Protein AF-A0A9Q1HLZ3-F1 (afdb_monomer)

Radius of gyration: 23.67 Å; Cα contacts (8 Å, |Δi|>4): 143; chains: 1; bounding box: 48×65×57 Å

Sequence (238 aa):
MKLKSSPCRVAELVTTNQSEPTITNWLQLIRYREKQIYGYDKVTAPCMIVSDRSLPLLIASLMVFAGESLREFMERSWRIVSGRASETDLYGLIIHSGLSHFMKDCKDNCKKYYRKEHQWFGITFFRLLAAFNRLDEVRRLFYSICIVLRAEYQSPLCRFHLERIFDENKKYFPAEHHNVEHVQDSSSAEEDTTDPDPRKYTTELTEEDALLQQASSFKELVMDLDVKAKRSLRQENV

pLDDT: mean 74.99, std 22.41, range [26.33, 95.5]

Secondary structure (DSSP, 8-state):
---PPPSS-HHHHH-S---HHHHHHHHHHHHHHHHHHH-TTS-PPPSEEEESS-HHHHHHHIIIII---HHHHHHHHHHHHHT---HHHHHS-EEEE-HHHHHHHHHHHHHHHS-GGGHHHHHHHHHHHHH---HHHHHHHHHHHHHHHHSPTT-HHHHHHHHHHHHHHHHH-GGGTTSGGG-S-------------S--------SHHHHHHHHHHHHHHHHHHHHHHHHHHHHTT-

Structure (mmCIF, N/CA/C/O backbone):
data_AF-A0A9Q1HLZ3-F1
#
_entry.id   AF-A0A9Q1HLZ3-F1
#
loop_
_atom_site.group_PDB
_atom_site.id
_atom_site.type_symbol
_atom_site.label_atom_id
_atom_site.label_alt_id
_atom_site.label_comp_id
_atom_site.label_asym_id
_atom_site.label_entity_id
_atom_site.label_seq_id
_atom_site.pdbx_PDB_ins_code
_atom_site.Cartn_x
_atom_site.Cartn_y
_atom_site.Cartn_z
_atom_site.occupancy
_atom_site.B_iso_or_equiv
_atom_site.auth_seq_id
_atom_site.auth_comp_id
_atom_site.auth_asym_id
_atom_site.auth_atom_id
_atom_site.pdbx_PDB_model_num
ATOM 1 N N . MET A 1 1 ? -26.168 33.512 4.908 1.00 40.28 1 MET A N 1
ATOM 2 C CA . MET A 1 1 ? -25.029 33.614 5.849 1.00 40.28 1 MET A CA 1
ATOM 3 C C . MET A 1 1 ? -23.882 32.774 5.306 1.00 40.28 1 MET A C 1
ATOM 5 O O . MET A 1 1 ? -24.068 31.577 5.149 1.00 40.28 1 MET A O 1
ATOM 9 N N . LYS A 1 2 ? -22.734 33.372 4.959 1.00 44.19 2 LYS A N 1
ATOM 10 C CA . LYS A 1 2 ? -21.521 32.599 4.642 1.00 44.19 2 LYS A CA 1
ATOM 11 C C . LYS A 1 2 ? -20.932 32.105 5.963 1.00 44.19 2 LYS A C 1
ATOM 13 O O . LYS A 1 2 ? -20.624 32.930 6.821 1.00 44.19 2 LYS A O 1
ATOM 18 N N . LEU A 1 3 ? -20.823 30.789 6.140 1.00 53.12 3 LEU A N 1
ATOM 19 C CA . LEU A 1 3 ? -20.083 30.206 7.259 1.00 53.12 3 LEU A CA 1
ATOM 20 C C . LEU A 1 3 ? -18.636 30.702 7.158 1.00 53.12 3 LEU A C 1
ATOM 22 O O . LEU A 1 3 ? -17.957 30.436 6.168 1.00 53.12 3 LEU A O 1
ATOM 26 N N . LYS A 1 4 ? -18.197 31.495 8.141 1.00 65.06 4 LYS A N 1
ATOM 27 C CA . LYS A 1 4 ? -16.793 31.892 8.260 1.00 65.06 4 LYS A CA 1
ATOM 28 C C . LYS A 1 4 ? -15.978 30.615 8.476 1.00 65.06 4 LYS A C 1
ATOM 30 O O . LYS A 1 4 ? -16.271 29.856 9.396 1.00 65.06 4 LYS A O 1
ATOM 35 N N . SER A 1 5 ? -14.993 30.368 7.619 1.00 70.19 5 SER A N 1
ATOM 36 C CA . SER A 1 5 ? -14.043 29.273 7.797 1.00 70.19 5 SER A CA 1
ATOM 37 C C . SER A 1 5 ? -13.172 29.546 9.024 1.00 70.19 5 SER A C 1
ATOM 39 O O . SER A 1 5 ? -12.713 30.674 9.215 1.00 70.19 5 SER A O 1
ATOM 41 N N . SER A 1 6 ? -12.957 28.524 9.852 1.00 62.22 6 SER A N 1
ATOM 42 C CA . SER A 1 6 ? -12.025 28.597 10.982 1.00 62.22 6 SER A CA 1
ATOM 43 C C . SER A 1 6 ? -10.611 28.945 10.480 1.00 62.22 6 SER A C 1
ATOM 45 O O . SER A 1 6 ? -10.205 28.398 9.452 1.00 62.22 6 SER A O 1
ATOM 47 N N . PRO A 1 7 ? -9.859 29.832 11.164 1.00 71.62 7 PRO A N 1
ATOM 48 C CA . PRO A 1 7 ? -8.490 30.189 10.774 1.00 71.62 7 PRO A CA 1
ATOM 49 C C . PRO A 1 7 ? -7.486 29.044 10.988 1.00 71.62 7 PRO A C 1
ATOM 51 O O . PRO A 1 7 ? -6.408 29.063 10.404 1.00 71.62 7 PRO A O 1
ATOM 54 N N . CYS A 1 8 ? -7.842 28.047 11.797 1.00 62.19 8 CYS A N 1
ATOM 55 C CA . CYS A 1 8 ? -7.080 26.820 12.017 1.00 62.19 8 CYS A CA 1
ATOM 56 C C . CYS A 1 8 ? -7.967 25.589 11.804 1.00 62.19 8 CYS A C 1
ATOM 58 O O . CYS A 1 8 ? -9.204 25.681 11.796 1.00 62.19 8 CYS A O 1
ATOM 60 N N . ARG A 1 9 ? -7.353 24.413 11.630 1.00 64.88 9 ARG A N 1
ATOM 61 C CA . ARG A 1 9 ? -8.128 23.172 11.517 1.00 64.88 9 ARG A CA 1
ATOM 62 C C . ARG A 1 9 ? -8.835 22.921 12.845 1.00 64.88 9 ARG A C 1
ATOM 64 O O . ARG A 1 9 ? -8.222 23.023 13.897 1.00 64.88 9 ARG A O 1
ATOM 71 N N . VAL A 1 10 ? -10.110 22.532 12.810 1.00 68.75 10 VAL A N 1
ATOM 72 C CA . VAL A 1 10 ? -10.890 22.266 14.037 1.00 68.75 10 VAL A CA 1
ATOM 73 C C . VAL A 1 10 ? -10.195 21.241 14.945 1.00 68.75 10 VAL A C 1
ATOM 75 O O . VAL A 1 10 ? -10.265 21.356 16.160 1.00 68.75 10 VAL A O 1
ATOM 78 N N . ALA A 1 11 ? -9.456 20.287 14.373 1.00 62.03 11 ALA A N 1
ATOM 79 C CA . ALA A 1 11 ? -8.651 19.335 15.136 1.00 62.03 11 ALA A CA 1
ATOM 80 C C . ALA A 1 11 ? -7.550 20.004 15.991 1.00 62.03 11 ALA A C 1
ATOM 82 O O . ALA A 1 11 ? -7.328 19.587 17.125 1.00 62.03 11 ALA A O 1
ATOM 83 N N . GLU A 1 12 ? -6.919 21.073 15.496 1.00 66.69 12 GLU A N 1
ATOM 84 C CA . GLU A 1 12 ? -5.889 21.84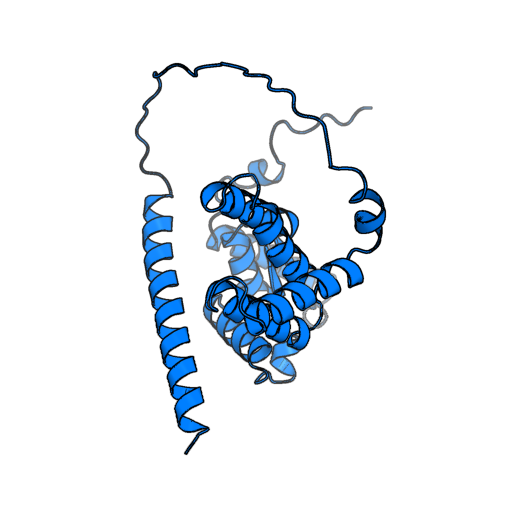0 16.221 1.00 66.69 12 GLU A CA 1
ATOM 85 C C . GLU A 1 12 ? -6.484 22.651 17.384 1.00 66.69 12 GLU A C 1
ATOM 87 O O . GLU A 1 12 ? -5.765 23.026 18.305 1.00 66.69 12 GLU A O 1
ATOM 92 N N . LEU A 1 13 ? -7.803 22.888 17.380 1.00 66.69 13 LEU A N 1
ATOM 93 C CA . LEU A 1 13 ? -8.517 23.490 18.513 1.00 66.69 13 LEU A CA 1
ATOM 94 C C . LEU A 1 13 ? -8.775 22.492 19.648 1.00 66.69 13 LEU A C 1
ATOM 96 O O . LEU A 1 13 ? -9.059 22.908 20.768 1.00 66.69 13 LEU A O 1
ATOM 100 N N . VAL A 1 14 ? -8.721 21.187 19.361 1.00 65.50 14 VAL A N 1
ATOM 101 C CA . VAL A 1 14 ? -9.012 20.122 20.333 1.00 65.50 14 VAL A CA 1
ATOM 102 C C . VAL A 1 14 ? -7.733 19.628 21.003 1.00 65.50 14 VAL A C 1
ATOM 104 O O . VAL A 1 14 ? -7.735 19.360 22.202 1.00 65.50 14 VAL A O 1
ATOM 107 N N . THR A 1 15 ? -6.636 19.508 20.254 1.00 67.19 15 THR A N 1
ATOM 108 C CA . THR A 1 15 ? -5.333 19.121 20.802 1.00 67.19 15 THR A CA 1
ATOM 109 C C . THR A 1 15 ? -4.194 19.618 19.917 1.00 67.19 15 THR A C 1
ATOM 111 O O . THR A 1 15 ? -4.250 19.529 18.691 1.00 67.19 15 THR A O 1
ATOM 114 N N . THR A 1 16 ? -3.129 20.104 20.551 1.00 72.12 16 THR A N 1
ATOM 115 C CA . THR A 1 16 ? -1.840 20.384 19.901 1.00 72.12 16 THR A CA 1
ATOM 116 C C . THR A 1 16 ? -0.901 19.177 19.947 1.00 72.12 16 THR A C 1
ATOM 118 O O . THR A 1 16 ? 0.081 19.131 19.212 1.00 72.12 16 THR A O 1
ATOM 121 N N . ASN A 1 17 ? -1.207 18.178 20.781 1.00 79.44 17 ASN A N 1
ATOM 122 C CA . ASN A 1 17 ? -0.447 16.941 20.877 1.00 79.44 17 ASN A CA 1
ATOM 123 C C . ASN A 1 17 ? -1.026 15.898 19.912 1.00 79.44 17 ASN A C 1
ATOM 125 O O . ASN A 1 17 ? -2.155 15.436 20.089 1.00 79.44 17 ASN A O 1
ATOM 129 N N . GLN A 1 18 ? -0.237 15.543 18.898 1.00 81.50 18 GLN A N 1
ATOM 130 C CA . GLN A 1 18 ? -0.575 14.556 17.868 1.00 81.50 18 GLN A CA 1
ATOM 131 C C . GLN A 1 18 ? 0.261 13.272 18.007 1.00 81.50 18 GLN A C 1
ATOM 133 O O . GLN A 1 18 ? 0.482 12.552 17.034 1.00 81.50 18 GLN A O 1
ATOM 138 N N . SER A 1 19 ? 0.750 12.984 19.218 1.00 87.06 19 SER A N 1
ATOM 139 C CA . SER A 1 19 ? 1.450 11.734 19.504 1.00 87.06 19 SER A CA 1
ATOM 140 C C . SER A 1 19 ? 0.524 10.523 19.374 1.00 87.06 19 SER A C 1
ATOM 142 O O . SER A 1 19 ? -0.691 10.624 19.573 1.00 87.06 19 SER A O 1
ATOM 144 N N . GLU A 1 20 ? 1.111 9.359 19.090 1.00 89.06 20 GLU A N 1
ATOM 145 C CA . GLU A 1 20 ? 0.378 8.090 19.003 1.00 89.06 20 GLU A CA 1
ATOM 146 C C . GLU A 1 20 ? -0.484 7.830 20.256 1.00 89.06 20 GLU A C 1
ATOM 148 O O . GLU A 1 20 ? -1.687 7.646 20.076 1.00 89.06 20 GLU A O 1
ATOM 153 N N . PRO A 1 21 ? 0.015 7.964 21.506 1.00 89.75 21 PRO A N 1
ATOM 154 C CA . PRO A 1 21 ? -0.811 7.719 22.692 1.00 89.75 21 PRO A CA 1
ATOM 155 C C . PRO A 1 21 ? -2.030 8.643 22.794 1.00 89.75 21 PRO A C 1
ATOM 157 O O . PRO A 1 21 ? -3.107 8.225 23.223 1.00 89.75 21 PRO A O 1
ATOM 160 N N . THR A 1 22 ? -1.878 9.907 22.383 1.00 88.81 22 THR A N 1
ATOM 161 C CA . THR A 1 22 ? -2.967 10.893 22.422 1.00 88.81 22 THR A CA 1
ATOM 162 C C . THR A 1 22 ? -4.065 10.521 21.431 1.00 88.81 22 THR A C 1
ATOM 164 O O . THR A 1 22 ? -5.250 10.533 21.774 1.00 88.81 22 THR A O 1
ATOM 167 N N . ILE A 1 23 ? -3.671 10.149 20.211 1.00 90.31 23 ILE A N 1
ATOM 168 C CA . ILE A 1 23 ? -4.600 9.738 19.157 1.00 90.31 23 ILE A CA 1
ATOM 169 C C . ILE A 1 23 ? -5.270 8.410 19.523 1.00 90.31 23 ILE A C 1
ATOM 171 O O . ILE A 1 23 ? -6.486 8.287 19.384 1.00 90.31 23 ILE A O 1
ATOM 175 N N . THR A 1 24 ? -4.513 7.447 20.052 1.00 92.50 24 THR A N 1
ATOM 176 C CA . THR A 1 24 ? -5.031 6.160 20.532 1.00 92.50 24 THR A CA 1
ATOM 177 C C . THR A 1 24 ? -6.110 6.363 21.589 1.00 92.50 24 THR A C 1
ATOM 179 O O . THR A 1 24 ? -7.211 5.833 21.441 1.00 92.50 24 THR A O 1
ATOM 182 N N . ASN A 1 25 ? -5.859 7.196 22.605 1.00 91.50 25 ASN A N 1
ATOM 183 C CA . ASN A 1 25 ? -6.862 7.512 23.624 1.00 91.50 25 ASN A CA 1
ATOM 184 C C . ASN A 1 25 ? -8.132 8.130 23.010 1.00 91.50 25 ASN A C 1
ATOM 186 O O . ASN A 1 25 ? -9.251 7.733 23.336 1.00 91.50 25 ASN A O 1
ATOM 190 N N . TRP A 1 26 ? -7.979 9.070 22.074 1.00 90.25 26 TRP A N 1
ATOM 191 C CA . TRP A 1 26 ? -9.122 9.697 21.409 1.00 90.25 26 TRP A CA 1
ATOM 192 C C . TRP A 1 26 ? -9.958 8.694 20.596 1.00 90.25 26 TRP A C 1
ATOM 194 O O . TRP A 1 26 ? -11.185 8.662 20.719 1.00 90.25 26 TRP A O 1
ATOM 204 N N . LEU A 1 27 ? -9.311 7.818 19.823 1.00 92.25 27 LEU A N 1
ATOM 205 C CA . LEU A 1 27 ? -9.990 6.762 19.069 1.00 92.25 27 LEU A CA 1
ATOM 206 C C . LEU A 1 27 ? -10.667 5.737 19.994 1.00 92.25 27 LEU A C 1
ATOM 208 O O . LEU A 1 27 ? -11.778 5.290 19.706 1.00 92.25 27 LEU A O 1
ATOM 212 N N . GLN A 1 28 ? -10.057 5.395 21.132 1.00 93.38 28 GLN A N 1
ATOM 213 C CA . GLN A 1 28 ? -10.673 4.522 22.139 1.00 93.38 28 GLN A CA 1
ATOM 214 C C . GLN A 1 28 ? -11.939 5.140 22.739 1.00 93.38 28 GLN A C 1
ATOM 216 O O . GLN A 1 28 ? -12.943 4.443 22.898 1.00 93.38 28 GLN A O 1
ATOM 221 N N . LEU A 1 29 ? -11.928 6.446 23.025 1.00 92.44 29 LEU A N 1
ATOM 222 C CA . LEU A 1 29 ? -13.116 7.166 23.487 1.00 92.44 29 LEU A CA 1
ATOM 223 C C . LEU A 1 29 ? -14.239 7.125 22.447 1.00 92.44 29 LEU A C 1
ATOM 225 O O . LEU A 1 29 ? -15.394 6.889 22.808 1.00 92.44 29 LEU A O 1
ATOM 229 N N . ILE A 1 30 ? -13.912 7.283 21.162 1.00 90.75 30 ILE A N 1
ATOM 230 C CA . ILE A 1 30 ? -14.884 7.128 20.070 1.00 90.75 30 ILE A CA 1
ATOM 231 C C . ILE A 1 30 ? -15.453 5.712 20.062 1.00 90.75 30 ILE A C 1
ATOM 233 O O . ILE A 1 30 ? -16.671 5.551 20.107 1.00 90.75 30 ILE A O 1
ATOM 237 N N . ARG A 1 31 ? -14.595 4.686 20.089 1.00 91.56 31 ARG A N 1
ATOM 238 C CA . ARG A 1 31 ? -15.020 3.278 20.128 1.00 91.56 31 ARG A CA 1
ATOM 239 C C . ARG A 1 31 ? -15.904 2.962 21.321 1.00 91.56 31 ARG A C 1
ATOM 241 O O . ARG A 1 31 ? -16.850 2.187 21.202 1.00 91.56 31 ARG A O 1
ATOM 248 N N . TYR A 1 32 ? -15.608 3.549 22.474 1.00 92.56 32 TYR A N 1
ATOM 249 C CA . TYR A 1 32 ? -16.430 3.399 23.663 1.00 92.56 32 TYR A CA 1
ATOM 250 C C . TYR A 1 32 ? -17.829 3.987 23.451 1.00 92.56 32 TYR A C 1
ATOM 252 O O . TYR A 1 32 ? -18.822 3.317 23.730 1.00 92.56 32 TYR A O 1
ATOM 260 N N . ARG A 1 33 ? -17.931 5.204 22.901 1.00 92.81 33 ARG A N 1
ATOM 261 C CA . ARG A 1 33 ? -19.229 5.828 22.590 1.00 92.81 33 ARG A CA 1
ATOM 262 C C . ARG A 1 33 ? -19.999 5.069 21.518 1.00 92.81 33 ARG A C 1
ATOM 264 O O . ARG A 1 33 ? -21.201 4.880 21.654 1.00 92.81 33 ARG A O 1
ATOM 271 N N . GLU A 1 34 ? -19.310 4.576 20.500 1.00 91.75 34 GLU A N 1
ATOM 272 C CA . GLU A 1 34 ? -19.896 3.750 19.450 1.00 91.75 34 GLU A CA 1
ATOM 273 C C . GLU A 1 34 ? -20.528 2.473 20.029 1.00 91.75 34 GLU A C 1
ATOM 275 O O . GLU A 1 34 ? -21.685 2.169 19.742 1.00 91.75 34 GLU A O 1
ATOM 280 N N . LYS A 1 35 ? -19.824 1.786 20.940 1.00 92.25 35 LYS A N 1
ATOM 281 C CA . LYS A 1 35 ? -20.351 0.627 21.684 1.00 92.25 35 LYS A CA 1
ATOM 282 C C . LYS A 1 35 ? -21.577 0.965 22.530 1.00 92.25 35 LYS A C 1
ATOM 284 O O . LYS A 1 35 ? -22.488 0.147 22.611 1.00 92.25 35 LYS A O 1
ATOM 289 N N . GLN A 1 36 ? -21.631 2.154 23.131 1.00 92.31 36 GLN A N 1
ATOM 290 C CA . GLN A 1 36 ? -22.813 2.593 23.883 1.00 92.31 36 GLN A CA 1
ATOM 291 C C . GLN A 1 36 ? -24.038 2.815 22.985 1.00 92.31 36 GLN A C 1
ATOM 293 O O . GLN A 1 36 ? -25.154 2.548 23.416 1.00 92.31 36 GLN A O 1
ATOM 298 N N . ILE A 1 37 ? -23.838 3.297 21.755 1.00 92.50 37 ILE A N 1
ATOM 299 C CA . ILE A 1 37 ? -24.926 3.605 20.815 1.00 92.50 37 ILE A CA 1
ATOM 300 C C . ILE A 1 37 ? -25.425 2.340 20.112 1.00 92.50 37 ILE A C 1
ATOM 302 O O . ILE A 1 37 ? -26.629 2.101 20.047 1.00 92.50 37 ILE A O 1
ATOM 306 N N . TYR A 1 38 ? -24.509 1.530 19.579 1.00 90.94 38 TYR A N 1
ATOM 307 C CA . TYR A 1 38 ? -24.854 0.390 18.724 1.00 90.94 38 TYR A CA 1
ATOM 308 C C . TYR A 1 38 ? -24.897 -0.949 19.473 1.00 90.94 38 TYR A C 1
ATOM 310 O O . TYR A 1 38 ? -25.399 -1.935 18.936 1.00 90.94 38 TYR A O 1
ATOM 318 N N . GLY A 1 39 ? -24.429 -0.988 20.722 1.00 88.06 39 GLY A N 1
ATOM 319 C CA . GLY A 1 39 ? -24.276 -2.203 21.519 1.00 88.06 39 GLY A CA 1
ATOM 320 C C . GLY A 1 39 ? -22.885 -2.820 21.366 1.00 88.06 39 GLY A C 1
ATOM 321 O O . GLY A 1 39 ? -22.293 -2.799 20.289 1.00 88.06 39 GLY A O 1
ATOM 322 N N . TYR A 1 40 ? -22.364 -3.386 22.457 1.00 85.31 40 TYR A N 1
ATOM 323 C CA . TYR A 1 40 ? -20.969 -3.829 22.577 1.00 85.31 40 TYR A CA 1
ATOM 324 C C . TYR A 1 40 ? -20.549 -4.893 21.549 1.00 85.31 40 TYR A C 1
ATOM 326 O O . TYR A 1 40 ? -19.399 -4.868 21.111 1.00 85.31 40 TYR A O 1
ATOM 334 N N . ASP A 1 41 ? -21.480 -5.747 21.117 1.00 82.19 41 ASP A N 1
ATOM 335 C CA . ASP A 1 41 ? -21.206 -6.873 20.210 1.00 82.19 41 ASP A CA 1
ATOM 336 C C . ASP A 1 41 ? -21.424 -6.538 18.727 1.00 82.19 41 ASP A C 1
ATOM 338 O O . ASP A 1 41 ? -21.095 -7.333 17.851 1.00 82.19 41 ASP A O 1
ATOM 342 N N . LYS A 1 42 ? -22.000 -5.369 18.418 1.00 80.69 42 LYS A N 1
ATOM 343 C CA . LYS A 1 42 ? -22.397 -5.004 17.045 1.00 80.69 42 LYS A CA 1
ATOM 344 C C . LYS A 1 42 ? -21.403 -4.096 16.339 1.00 80.69 42 LYS A C 1
ATOM 346 O O . LYS A 1 42 ? -21.631 -3.705 15.197 1.00 80.69 42 LYS A O 1
ATOM 351 N N . VAL A 1 43 ? -20.320 -3.725 17.014 1.00 84.56 43 VAL A N 1
ATOM 352 C CA . VAL A 1 43 ? -19.422 -2.704 16.495 1.00 84.56 43 VAL A CA 1
ATOM 353 C C . VAL A 1 43 ? -18.280 -3.318 15.697 1.00 84.56 43 VAL A C 1
ATOM 355 O O . VAL A 1 43 ? -17.309 -3.822 16.260 1.00 84.56 43 VAL A O 1
ATOM 358 N N . THR A 1 44 ? -18.364 -3.209 14.378 1.00 84.56 44 THR A N 1
ATOM 359 C CA . THR A 1 44 ? -17.364 -3.737 13.447 1.00 84.56 44 THR A CA 1
ATOM 360 C C . THR A 1 44 ? -16.106 -2.871 13.389 1.00 84.56 44 THR A C 1
ATOM 362 O O . THR A 1 44 ? -16.120 -1.689 13.750 1.00 84.56 44 THR A O 1
ATOM 365 N N . ALA A 1 45 ? -15.009 -3.467 12.926 1.00 86.25 45 ALA A N 1
ATOM 366 C CA . ALA A 1 45 ? -13.815 -2.739 12.525 1.00 86.25 45 ALA A CA 1
ATOM 367 C C . ALA A 1 45 ? -13.948 -2.291 11.057 1.00 86.25 45 ALA A C 1
ATOM 369 O O . ALA A 1 45 ? -14.538 -3.018 10.251 1.00 86.25 45 ALA A O 1
ATOM 370 N N . PRO A 1 46 ? -13.420 -1.114 10.682 1.00 88.88 46 PRO A N 1
ATOM 371 C CA . PRO A 1 46 ? -13.295 -0.743 9.281 1.00 88.88 46 PRO A CA 1
ATOM 372 C C . PRO A 1 46 ? -12.382 -1.731 8.545 1.00 88.88 46 PRO A C 1
ATOM 374 O O . PRO A 1 46 ? -11.392 -2.206 9.096 1.00 88.88 46 PRO A O 1
ATOM 377 N N . CYS A 1 47 ? -12.688 -2.010 7.278 1.00 89.31 47 CYS A N 1
ATOM 378 C CA . CYS A 1 47 ? -11.818 -2.823 6.427 1.00 89.31 47 CYS A CA 1
ATOM 379 C C . CYS A 1 47 ? -10.558 -2.060 5.989 1.00 89.31 47 CYS A C 1
ATOM 381 O O . CYS A 1 47 ? -9.516 -2.667 5.752 1.00 89.31 47 CYS A O 1
ATOM 383 N N . MET A 1 48 ? -10.639 -0.727 5.895 1.00 91.88 48 MET A N 1
ATOM 384 C CA . MET A 1 48 ? -9.548 0.118 5.427 1.00 91.88 48 MET A CA 1
ATOM 385 C C . MET A 1 48 ? -9.554 1.489 6.102 1.00 91.88 48 MET A C 1
ATOM 387 O O . MET A 1 48 ? -10.608 2.105 6.261 1.00 91.88 48 MET A O 1
ATOM 391 N N . ILE A 1 49 ? -8.364 1.988 6.441 1.00 91.75 49 ILE A N 1
ATOM 392 C CA . ILE A 1 49 ? -8.136 3.368 6.879 1.00 91.75 49 ILE A CA 1
ATOM 393 C C . ILE A 1 49 ? -7.048 3.988 6.005 1.00 91.75 49 ILE A C 1
ATOM 395 O O . ILE A 1 49 ? -5.954 3.439 5.865 1.00 91.75 49 ILE A O 1
ATOM 399 N N . VAL A 1 50 ? -7.355 5.151 5.430 1.00 89.69 50 VAL A N 1
ATOM 400 C CA . VAL A 1 50 ? -6.438 5.923 4.586 1.00 89.69 50 VAL A CA 1
ATOM 401 C C . VAL A 1 50 ? -6.107 7.235 5.285 1.00 89.69 50 VAL A C 1
ATOM 403 O O . VAL A 1 50 ? -7.004 7.928 5.758 1.00 89.69 50 VAL A O 1
ATOM 406 N N . SER A 1 51 ? -4.821 7.571 5.356 1.00 88.19 51 SER A N 1
ATOM 407 C CA . SER A 1 51 ? -4.319 8.776 6.024 1.00 88.19 51 SER A CA 1
ATOM 408 C C . SER A 1 51 ? -3.350 9.548 5.132 1.00 88.19 51 SER A C 1
ATOM 410 O O . SER A 1 51 ? -2.628 8.963 4.320 1.00 88.19 51 SER A O 1
ATOM 412 N N . ASP A 1 52 ? -3.259 10.860 5.344 1.00 83.81 52 ASP A N 1
ATOM 413 C CA . ASP A 1 52 ? -2.283 11.752 4.708 1.00 83.81 52 ASP A CA 1
ATOM 414 C C . ASP A 1 52 ? -0.893 11.604 5.357 1.00 83.81 52 ASP A C 1
ATOM 416 O O . ASP A 1 52 ? -0.281 12.563 5.819 1.00 83.81 52 ASP A O 1
ATOM 420 N N . ARG A 1 53 ? -0.389 10.364 5.415 1.00 78.88 53 ARG A N 1
ATOM 421 C CA . ARG A 1 53 ? 0.904 9.967 6.007 1.00 78.88 53 ARG A CA 1
ATOM 422 C C . ARG A 1 53 ? 1.064 10.219 7.506 1.00 78.88 53 ARG A C 1
ATOM 424 O O . ARG A 1 53 ? 2.186 10.175 8.006 1.00 78.88 53 ARG A O 1
ATOM 431 N N . SER A 1 54 ? -0.017 10.436 8.251 1.00 87.19 54 SER A N 1
ATOM 432 C CA . SER A 1 54 ? 0.086 10.499 9.711 1.00 87.19 54 SER A CA 1
ATOM 433 C C . SER A 1 54 ? 0.354 9.098 10.267 1.00 87.19 54 SER A C 1
ATOM 435 O O . SER A 1 54 ? -0.574 8.325 10.508 1.00 87.19 54 SER A O 1
ATOM 437 N N . LEU A 1 55 ? 1.634 8.758 10.444 1.00 87.44 55 LEU A N 1
ATOM 438 C CA . LEU A 1 55 ? 2.060 7.484 11.022 1.00 87.44 55 LEU A CA 1
ATOM 439 C C . LEU A 1 55 ? 1.477 7.264 12.432 1.00 87.44 55 LEU A C 1
ATOM 441 O O . LEU A 1 55 ? 0.953 6.174 12.662 1.00 87.44 55 LEU A O 1
ATOM 445 N N . PRO A 1 56 ? 1.453 8.266 13.340 1.00 90.06 56 PRO A N 1
ATOM 446 C CA . PRO A 1 56 ? 0.769 8.132 14.625 1.00 90.06 56 PRO A CA 1
ATOM 447 C C . PRO A 1 56 ? -0.706 7.737 14.490 1.00 90.06 56 PRO A C 1
ATOM 449 O O . PRO A 1 56 ? -1.165 6.855 15.210 1.00 90.06 56 PRO A O 1
ATOM 452 N N . LEU A 1 57 ? -1.438 8.318 13.530 1.00 90.62 57 LEU A N 1
ATOM 453 C CA . LEU A 1 57 ? -2.836 7.964 13.274 1.00 90.62 57 LEU A CA 1
ATOM 454 C C . LEU A 1 57 ? -2.985 6.543 12.724 1.00 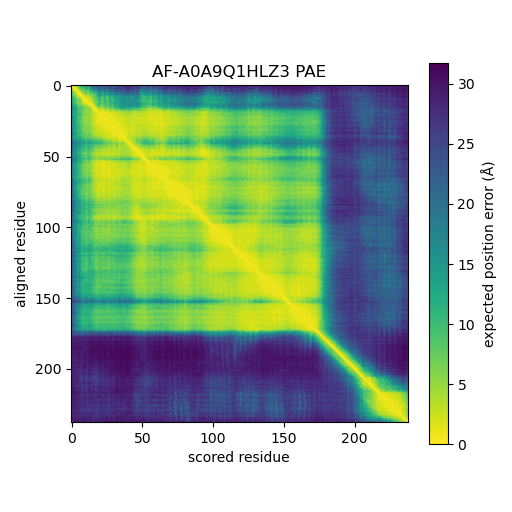90.62 57 LEU A C 1
ATOM 456 O O . LEU A 1 57 ? -3.901 5.830 13.129 1.00 90.62 57 LEU A O 1
ATOM 460 N N . LEU A 1 58 ? -2.104 6.124 11.813 1.00 92.19 58 LEU A N 1
ATOM 461 C CA . LEU A 1 58 ? -2.136 4.775 11.245 1.00 92.19 58 LEU A CA 1
ATOM 462 C C . LEU A 1 58 ? -1.841 3.704 12.307 1.00 92.19 58 LEU A C 1
ATOM 464 O O . LEU A 1 58 ? -2.555 2.706 12.375 1.00 92.19 58 LEU A O 1
ATOM 468 N N . ILE A 1 59 ? -0.843 3.933 13.167 1.00 93.06 59 ILE A N 1
ATOM 469 C CA . ILE A 1 59 ? -0.502 3.024 14.272 1.00 93.06 59 ILE A CA 1
ATOM 470 C C . ILE A 1 59 ? -1.642 2.971 15.293 1.00 93.06 59 ILE A C 1
ATOM 472 O O . ILE A 1 59 ? -2.111 1.883 15.623 1.00 93.06 59 ILE A O 1
ATOM 476 N N . ALA A 1 60 ? -2.144 4.130 15.729 1.00 94.12 60 ALA A N 1
ATOM 477 C CA . ALA A 1 60 ? -3.271 4.205 16.654 1.00 94.12 60 ALA A CA 1
ATOM 478 C C . ALA A 1 60 ? -4.513 3.488 16.096 1.00 94.12 60 ALA A C 1
ATOM 480 O O . ALA A 1 60 ? -5.224 2.789 16.816 1.00 94.12 60 ALA A O 1
ATOM 481 N N . SER A 1 61 ? -4.750 3.605 14.788 1.00 94.25 61 SER A N 1
ATOM 482 C CA . SER A 1 61 ? -5.847 2.917 14.110 1.00 94.25 61 SER A CA 1
ATOM 483 C C . SER A 1 61 ? -5.698 1.394 14.152 1.00 94.25 61 SER A C 1
ATOM 485 O O . SER A 1 61 ? -6.664 0.705 14.476 1.00 94.25 61 SER A O 1
ATOM 487 N N . LEU A 1 62 ? -4.504 0.857 13.879 1.00 94.25 62 LEU A N 1
ATOM 488 C CA . LEU A 1 62 ? -4.248 -0.583 14.008 1.00 94.25 62 LEU A CA 1
ATOM 489 C C . LEU A 1 62 ? -4.517 -1.073 15.433 1.00 94.25 62 LEU A C 1
ATOM 491 O O . LEU A 1 62 ? -5.254 -2.042 15.623 1.00 94.25 62 LEU A O 1
ATOM 495 N N . MET A 1 63 ? -4.002 -0.357 16.431 1.00 94.12 63 MET A N 1
ATOM 496 C CA . MET A 1 63 ? -4.168 -0.740 17.832 1.00 94.12 63 MET A CA 1
ATOM 497 C C . MET A 1 63 ? -5.636 -0.727 18.265 1.00 94.12 63 MET A C 1
ATOM 499 O O . MET A 1 63 ? -6.094 -1.649 18.934 1.00 94.12 63 MET A O 1
ATOM 503 N N . VAL A 1 64 ? -6.393 0.303 17.884 1.00 94.25 64 VAL A N 1
ATOM 504 C CA . VAL A 1 64 ? -7.771 0.485 18.361 1.00 94.25 64 VAL A CA 1
ATOM 505 C C . VAL A 1 64 ? -8.782 -0.372 17.604 1.00 94.25 64 VAL A C 1
ATOM 507 O O . VAL A 1 64 ? -9.721 -0.886 18.215 1.00 94.25 64 VAL A O 1
ATOM 510 N N . PHE A 1 65 ? -8.625 -0.514 16.288 1.00 92.88 65 PHE A N 1
ATOM 511 C CA . PHE A 1 65 ? -9.615 -1.189 15.449 1.00 92.88 65 PHE A CA 1
ATOM 512 C C . PHE A 1 65 ? -9.265 -2.646 15.141 1.00 92.88 65 PHE A C 1
ATOM 514 O O . PHE A 1 65 ? -10.182 -3.443 14.968 1.00 92.88 65 PHE A O 1
ATOM 521 N N . ALA A 1 66 ? -7.979 -2.998 15.077 1.00 91.69 66 ALA A N 1
ATOM 522 C CA . ALA A 1 66 ? -7.532 -4.360 14.776 1.00 91.69 66 ALA A CA 1
ATOM 523 C C . ALA A 1 66 ? -6.916 -5.080 15.982 1.00 91.69 66 ALA A C 1
ATOM 525 O O . ALA A 1 66 ? -6.781 -6.298 15.946 1.00 91.69 66 ALA A O 1
ATOM 526 N N . GLY A 1 67 ? -6.545 -4.351 17.041 1.00 92.44 67 GLY A N 1
ATOM 527 C CA . GLY A 1 67 ? -5.780 -4.924 18.150 1.00 92.44 67 GLY A CA 1
ATOM 528 C C . GLY A 1 67 ? -4.381 -5.380 17.728 1.00 92.44 67 GLY A C 1
ATOM 529 O O . GLY A 1 67 ? -3.788 -6.206 18.411 1.00 92.44 67 GLY A O 1
ATOM 530 N N . GLU A 1 68 ? -3.870 -4.863 16.608 1.00 93.38 68 GLU A N 1
ATOM 531 C CA . GLU A 1 68 ? -2.569 -5.225 16.048 1.00 93.38 68 GLU A CA 1
ATOM 532 C C . GLU A 1 68 ? -1.553 -4.098 16.263 1.00 93.38 68 GLU A C 1
ATOM 534 O O . GLU A 1 68 ? -1.862 -2.908 16.162 1.00 93.38 68 GLU A O 1
ATOM 539 N N . SER A 1 69 ? -0.304 -4.477 16.504 1.00 94.38 69 SER A N 1
ATOM 540 C CA . SER A 1 69 ? 0.859 -3.604 16.379 1.00 94.38 69 SER A CA 1
ATOM 541 C C . SER A 1 69 ? 1.258 -3.418 14.911 1.00 94.38 69 SER A C 1
ATOM 543 O O . SER A 1 69 ? 0.931 -4.223 14.036 1.00 94.38 69 SER A O 1
ATOM 545 N N . LEU A 1 70 ? 2.065 -2.389 14.629 1.00 92.19 70 LEU A N 1
ATOM 546 C CA . LEU A 1 70 ? 2.631 -2.190 13.289 1.00 92.19 70 LEU A CA 1
ATOM 547 C C . LEU A 1 70 ? 3.451 -3.405 12.820 1.00 92.19 70 LEU A C 1
ATOM 549 O O . LEU A 1 70 ? 3.433 -3.747 11.641 1.00 92.19 70 LEU A O 1
ATOM 553 N N . ARG A 1 71 ? 4.156 -4.075 13.737 1.00 94.75 71 ARG A N 1
ATOM 554 C CA . ARG A 1 71 ? 4.950 -5.268 13.421 1.00 94.75 71 ARG A CA 1
ATOM 555 C C . ARG A 1 71 ? 4.062 -6.419 12.954 1.00 94.75 71 ARG A C 1
ATOM 557 O O . ARG A 1 71 ? 4.338 -7.002 11.909 1.00 94.75 71 ARG A O 1
ATOM 564 N N . GLU A 1 72 ? 2.993 -6.707 13.690 1.00 95.44 72 GLU A N 1
ATOM 565 C CA . GLU A 1 72 ? 2.033 -7.763 13.342 1.00 95.44 72 GLU A CA 1
ATOM 566 C C . GLU A 1 72 ? 1.342 -7.469 12.009 1.00 95.44 72 GLU A C 1
ATOM 568 O O . GLU A 1 72 ? 1.258 -8.354 11.155 1.00 95.44 72 GLU A O 1
ATOM 573 N N . PHE A 1 73 ? 0.956 -6.210 11.778 1.00 95.12 73 PHE A N 1
ATOM 574 C CA . PHE A 1 73 ? 0.409 -5.764 10.498 1.00 95.12 73 PHE A CA 1
ATOM 575 C C . PHE A 1 73 ? 1.377 -6.014 9.331 1.00 95.12 73 PHE A C 1
ATOM 577 O O . PHE A 1 73 ? 0.973 -6.508 8.275 1.00 95.12 73 PHE A O 1
ATOM 584 N N . MET A 1 74 ? 2.665 -5.699 9.501 1.00 94.50 74 MET A N 1
ATOM 585 C CA . MET A 1 74 ? 3.682 -5.908 8.465 1.00 94.50 74 MET A CA 1
ATOM 586 C C . MET A 1 74 ? 3.936 -7.396 8.203 1.00 94.50 74 MET A C 1
ATOM 588 O O . MET A 1 74 ? 4.044 -7.810 7.048 1.00 94.50 74 MET A O 1
ATOM 592 N N . GLU A 1 75 ? 3.984 -8.220 9.250 1.00 95.50 75 GLU A N 1
ATOM 593 C CA . GLU A 1 75 ? 4.116 -9.675 9.121 1.00 95.50 75 GLU A CA 1
ATOM 594 C C . GLU A 1 75 ? 2.898 -10.293 8.417 1.00 95.50 75 GLU A C 1
ATOM 596 O O . GLU A 1 75 ? 3.060 -11.148 7.541 1.00 95.50 75 GLU A O 1
ATOM 601 N N . ARG A 1 76 ? 1.684 -9.828 8.737 1.00 95.06 76 ARG A N 1
ATOM 602 C CA . ARG A 1 76 ? 0.446 -10.223 8.051 1.00 95.06 76 ARG A CA 1
ATOM 603 C C . ARG A 1 76 ? 0.452 -9.806 6.588 1.00 95.06 76 ARG A C 1
ATOM 605 O O . ARG A 1 76 ? 0.231 -10.638 5.709 1.00 95.06 76 ARG A O 1
ATOM 612 N N . SER A 1 77 ? 0.795 -8.552 6.314 1.00 92.88 77 SER A N 1
ATOM 613 C CA . SER A 1 77 ? 0.937 -8.034 4.951 1.00 92.88 77 SER A CA 1
ATOM 614 C C . SER A 1 77 ? 1.939 -8.864 4.146 1.00 92.88 77 SER A C 1
ATOM 616 O O . SER A 1 77 ? 1.667 -9.218 2.999 1.00 92.88 77 SER A O 1
ATOM 618 N N . TRP A 1 78 ? 3.058 -9.263 4.762 1.00 93.44 78 TRP A N 1
ATOM 619 C CA . TRP A 1 78 ? 4.045 -10.142 4.138 1.00 93.44 78 TRP A CA 1
ATOM 620 C C . TRP A 1 78 ? 3.480 -11.528 3.795 1.00 93.44 78 TRP A C 1
ATOM 622 O O . TRP A 1 78 ? 3.717 -12.037 2.696 1.00 93.44 78 TRP A O 1
ATOM 632 N N . ARG A 1 79 ? 2.702 -12.150 4.691 1.00 94.00 79 ARG A N 1
ATOM 633 C CA . ARG A 1 79 ? 2.028 -13.431 4.402 1.00 94.00 79 ARG A CA 1
ATOM 634 C C . ARG A 1 79 ? 1.076 -13.315 3.212 1.00 94.00 79 ARG A C 1
ATOM 636 O O . ARG A 1 79 ? 1.113 -14.174 2.333 1.00 94.00 79 ARG A O 1
ATOM 643 N N . ILE A 1 80 ? 0.315 -12.224 3.119 1.00 90.50 80 ILE A N 1
ATOM 644 C CA . ILE A 1 80 ? -0.578 -11.949 1.981 1.00 90.50 80 ILE A CA 1
ATOM 645 C C . ILE A 1 80 ? 0.223 -11.856 0.679 1.00 90.50 80 ILE A C 1
ATOM 647 O O . ILE A 1 80 ? -0.025 -12.615 -0.260 1.00 90.50 80 ILE A O 1
ATOM 651 N N . VAL A 1 81 ? 1.244 -10.995 0.625 1.00 88.50 81 VAL A N 1
ATOM 652 C CA . VAL A 1 81 ? 2.026 -10.790 -0.611 1.00 88.50 81 VAL A CA 1
ATOM 653 C C . VAL A 1 81 ? 2.937 -11.968 -0.970 1.00 88.50 81 VAL A C 1
ATOM 655 O O . VAL A 1 81 ? 3.386 -12.077 -2.112 1.00 88.50 81 VAL A O 1
ATOM 658 N N . SER A 1 82 ? 3.209 -12.880 -0.037 1.00 88.31 82 SER A N 1
ATOM 659 C CA . SER A 1 82 ? 3.938 -14.128 -0.301 1.00 88.31 82 SER A CA 1
ATOM 660 C C . SER A 1 82 ? 3.020 -15.305 -0.651 1.00 88.31 82 SER A C 1
ATOM 662 O O . SER A 1 82 ? 3.519 -16.360 -1.029 1.00 88.31 82 SER A O 1
ATOM 664 N N . GLY A 1 83 ? 1.693 -15.130 -0.610 1.00 87.25 83 GLY A N 1
ATOM 665 C CA . GLY A 1 83 ? 0.728 -16.204 -0.876 1.00 87.25 83 GLY A CA 1
ATOM 666 C C . GLY A 1 83 ? 0.640 -17.244 0.245 1.00 87.25 83 GLY A C 1
ATOM 667 O O . GLY A 1 83 ? 0.226 -18.370 0.000 1.00 87.25 83 GLY A O 1
ATOM 668 N N . ARG A 1 84 ? 1.051 -16.876 1.462 1.00 91.81 84 ARG A N 1
ATOM 669 C CA . ARG A 1 84 ? 1.021 -17.710 2.675 1.00 91.81 84 ARG A CA 1
ATOM 670 C C . ARG A 1 84 ? -0.046 -17.248 3.675 1.00 91.81 84 ARG A C 1
ATOM 672 O O . ARG A 1 84 ? 0.035 -17.593 4.849 1.00 91.81 84 ARG A O 1
ATOM 679 N N . ALA A 1 85 ? -0.982 -16.410 3.233 1.00 93.00 85 ALA A N 1
ATOM 680 C CA . ALA A 1 85 ? -2.042 -15.873 4.077 1.00 93.00 85 ALA A CA 1
ATOM 681 C C . ALA A 1 85 ? -3.080 -16.941 4.434 1.00 93.00 85 ALA A C 1
ATOM 683 O O . ALA A 1 85 ? -3.482 -17.734 3.581 1.00 93.00 85 ALA A O 1
ATOM 684 N N . SER A 1 86 ? -3.535 -16.923 5.685 1.00 92.88 86 SER A N 1
ATOM 685 C CA . SER A 1 86 ? -4.759 -17.614 6.098 1.00 92.88 86 SER A CA 1
ATOM 686 C C . SER A 1 86 ? -6.004 -16.821 5.677 1.00 92.88 86 SER A C 1
ATOM 688 O O . SER A 1 86 ? -5.911 -15.651 5.305 1.00 92.88 86 SER A O 1
ATOM 690 N N . GLU A 1 87 ? -7.197 -17.412 5.802 1.00 90.25 87 GLU A N 1
ATOM 691 C CA . GLU A 1 87 ? -8.450 -16.661 5.613 1.00 90.25 87 GLU A CA 1
ATOM 692 C C . GLU A 1 87 ? -8.540 -15.460 6.562 1.00 90.25 87 GLU A C 1
ATOM 694 O O . GLU A 1 87 ? -8.916 -14.369 6.143 1.00 90.25 87 GLU A O 1
ATOM 699 N N . THR A 1 88 ? -8.122 -15.620 7.821 1.00 89.12 88 THR A N 1
ATOM 700 C CA . THR A 1 88 ? -8.138 -14.535 8.813 1.00 89.12 88 THR A CA 1
ATOM 701 C C . THR A 1 88 ? -7.230 -13.370 8.427 1.00 89.12 88 THR A C 1
ATOM 703 O O . THR A 1 88 ? -7.579 -12.223 8.696 1.00 89.12 88 THR A O 1
ATOM 706 N N . ASP A 1 89 ? -6.099 -13.635 7.762 1.00 91.50 89 ASP A N 1
ATOM 707 C CA . ASP A 1 89 ? -5.182 -12.581 7.320 1.00 91.50 89 ASP A CA 1
ATOM 708 C C . ASP A 1 89 ? -5.857 -11.619 6.317 1.00 91.50 89 ASP A C 1
ATOM 710 O O . ASP A 1 89 ? -5.539 -10.425 6.303 1.00 91.50 89 ASP A O 1
ATOM 714 N N . LEU A 1 90 ? -6.808 -12.122 5.515 1.00 89.38 90 LEU A N 1
ATOM 715 C CA . LEU A 1 90 ? -7.501 -11.375 4.455 1.00 89.38 90 LEU A CA 1
ATOM 716 C C . LEU A 1 90 ? -8.633 -10.471 4.966 1.00 89.38 90 LEU A C 1
ATOM 718 O O . LEU A 1 90 ? -9.010 -9.533 4.267 1.00 89.38 90 LEU A O 1
ATOM 722 N N . TYR A 1 91 ? -9.164 -10.730 6.165 1.00 88.69 91 TYR A N 1
ATOM 723 C CA . TYR A 1 91 ? -10.258 -9.945 6.758 1.00 88.69 91 TYR A CA 1
ATOM 724 C C . TYR A 1 91 ? -9.783 -8.849 7.723 1.00 88.69 91 TYR A C 1
ATOM 726 O O . TYR A 1 91 ? -10.600 -8.070 8.215 1.00 88.69 91 TYR A O 1
ATOM 734 N N . GLY A 1 92 ? -8.482 -8.778 8.015 1.00 89.25 92 GLY A N 1
ATOM 735 C CA . GLY A 1 92 ? -7.922 -7.762 8.906 1.00 89.25 92 GLY A CA 1
ATOM 736 C C . GLY A 1 92 ? -7.947 -6.354 8.302 1.00 89.25 92 GLY A C 1
ATOM 737 O O . GLY A 1 92 ? -7.832 -6.185 7.088 1.00 89.25 92 GLY A O 1
ATOM 738 N N . LEU A 1 93 ? -8.028 -5.333 9.163 1.00 93.00 93 LEU A N 1
ATOM 739 C CA . LEU A 1 93 ? -7.919 -3.923 8.771 1.00 93.00 93 LEU A CA 1
ATOM 740 C C . LEU A 1 93 ? -6.648 -3.685 7.947 1.00 93.00 93 LEU A C 1
ATOM 742 O O . LEU A 1 93 ? -5.553 -4.110 8.331 1.00 93.00 93 LEU A O 1
ATOM 746 N N . ILE A 1 94 ? -6.789 -2.943 6.852 1.00 92.00 94 ILE A N 1
ATOM 747 C CA . ILE A 1 94 ? -5.668 -2.459 6.056 1.00 92.00 94 ILE A CA 1
ATOM 748 C C . ILE A 1 94 ? -5.465 -0.961 6.282 1.00 92.00 94 ILE A C 1
ATOM 750 O O . ILE A 1 94 ? -6.385 -0.159 6.119 1.00 92.00 94 ILE A O 1
ATOM 754 N N . ILE A 1 95 ? -4.241 -0.573 6.632 1.00 91.69 95 ILE A N 1
ATOM 755 C CA . ILE A 1 95 ? -3.846 0.833 6.710 1.00 91.69 95 ILE A CA 1
ATOM 756 C C . ILE A 1 95 ? -3.063 1.251 5.466 1.00 91.69 95 ILE A C 1
ATOM 758 O O . ILE A 1 95 ? -2.167 0.539 5.014 1.00 91.69 95 ILE A O 1
ATOM 762 N N . HIS A 1 96 ? -3.373 2.429 4.928 1.00 86.88 96 HIS A N 1
ATOM 763 C CA . HIS A 1 96 ? -2.669 2.997 3.782 1.00 86.88 96 HIS A CA 1
ATOM 764 C C . HIS A 1 96 ? -2.360 4.480 3.973 1.00 86.88 96 HIS A C 1
ATOM 766 O O . HIS A 1 96 ? -3.167 5.259 4.483 1.00 86.88 96 HIS A O 1
ATOM 772 N N . SER A 1 97 ? -1.204 4.892 3.461 1.00 83.88 97 SER A N 1
ATOM 773 C CA . SER A 1 97 ? -1.002 6.287 3.077 1.00 83.88 97 SER A CA 1
ATOM 774 C C . SER A 1 97 ? -1.809 6.582 1.814 1.00 83.88 97 SER A C 1
ATOM 776 O O . SER A 1 97 ? -1.902 5.732 0.927 1.00 83.88 97 SER A O 1
ATOM 778 N N . GLY A 1 98 ? -2.376 7.784 1.712 1.00 84.88 98 GLY A N 1
ATOM 779 C CA . GLY A 1 98 ? -3.139 8.203 0.538 1.00 84.88 98 GLY A CA 1
ATOM 780 C C . GLY A 1 98 ? -2.371 7.991 -0.771 1.00 84.88 98 GLY A C 1
ATOM 781 O O . GLY A 1 98 ? -1.175 8.279 -0.865 1.00 84.88 98 GLY A O 1
ATOM 782 N N . LEU A 1 99 ? -3.057 7.509 -1.810 1.00 85.19 99 LEU A N 1
ATOM 783 C CA . LEU A 1 99 ? -2.413 7.218 -3.093 1.00 85.19 99 LEU A CA 1
ATOM 784 C C . LEU A 1 99 ? -1.826 8.477 -3.750 1.00 85.19 99 LEU A C 1
ATOM 786 O O . LEU A 1 99 ? -0.745 8.429 -4.328 1.00 85.19 99 LEU A O 1
ATOM 790 N N . SER A 1 100 ? -2.499 9.622 -3.622 1.00 86.31 100 SER A N 1
ATOM 791 C CA . SER A 1 100 ? -2.005 10.925 -4.095 1.00 86.31 100 SER A CA 1
ATOM 792 C C . SER A 1 100 ? -0.655 11.282 -3.470 1.00 86.31 100 SER A C 1
ATOM 794 O O . SER A 1 100 ? 0.270 11.724 -4.151 1.00 86.31 100 SER A O 1
ATOM 796 N N . HIS A 1 101 ? -0.535 11.033 -2.170 1.00 87.38 101 HIS A N 1
ATOM 797 C CA . HIS A 1 101 ? 0.681 11.202 -1.405 1.00 87.38 101 HIS A CA 1
ATOM 798 C C . HIS A 1 101 ? 1.770 10.236 -1.875 1.00 87.38 101 HIS A C 1
ATOM 800 O O . HIS A 1 101 ? 2.879 10.685 -2.151 1.00 87.38 101 HIS A O 1
ATOM 806 N N . PHE A 1 102 ? 1.469 8.950 -2.031 1.00 86.44 102 PHE A N 1
ATOM 807 C CA . PHE A 1 102 ? 2.423 7.985 -2.582 1.00 86.44 102 PHE A CA 1
ATOM 808 C C . PHE A 1 102 ? 2.933 8.411 -3.971 1.00 86.44 102 PHE A C 1
ATOM 810 O O . PHE A 1 102 ? 4.137 8.516 -4.192 1.00 86.44 102 PHE A O 1
ATOM 817 N N . MET A 1 103 ? 2.028 8.768 -4.887 1.00 89.75 103 MET A N 1
ATOM 818 C CA . MET A 1 103 ? 2.389 9.184 -6.245 1.00 89.75 103 MET A CA 1
ATOM 819 C C . MET A 1 103 ? 3.215 10.475 -6.276 1.00 89.75 103 MET A C 1
ATOM 821 O O . MET A 1 103 ? 4.088 10.620 -7.136 1.00 89.75 103 MET A O 1
ATOM 825 N N . LYS A 1 104 ? 2.987 11.400 -5.333 1.00 90.50 104 LYS A N 1
ATOM 826 C CA . LYS A 1 104 ? 3.835 12.586 -5.161 1.00 90.50 104 LYS A CA 1
ATOM 827 C C . LYS A 1 104 ? 5.276 12.191 -4.821 1.00 90.50 104 LYS A C 1
ATOM 829 O O . LYS A 1 104 ? 6.187 12.662 -5.495 1.00 90.50 104 LYS A O 1
ATOM 834 N N . ASP A 1 105 ? 5.478 11.282 -3.865 1.00 90.00 105 ASP A N 1
ATOM 835 C CA . ASP A 1 105 ? 6.826 10.812 -3.503 1.00 90.00 105 ASP A CA 1
ATOM 836 C C . ASP A 1 105 ? 7.509 10.094 -4.657 1.00 90.00 105 ASP A C 1
ATOM 838 O O . ASP A 1 105 ? 8.691 10.311 -4.915 1.00 90.00 105 ASP A O 1
ATOM 842 N N . CYS A 1 106 ? 6.774 9.250 -5.378 1.00 91.12 106 CYS A N 1
ATOM 843 C CA . CYS A 1 106 ? 7.288 8.587 -6.569 1.00 91.12 106 CYS A CA 1
ATOM 844 C C . CYS A 1 106 ? 7.777 9.611 -7.598 1.00 91.12 106 CYS A C 1
ATOM 846 O O . CYS A 1 106 ? 8.890 9.490 -8.106 1.00 91.12 106 CYS A O 1
ATOM 848 N N . LYS A 1 107 ? 6.986 10.659 -7.862 1.00 91.44 107 LYS A N 1
ATOM 849 C CA . LYS A 1 107 ? 7.358 11.736 -8.788 1.00 91.44 107 LYS A CA 1
ATOM 850 C C . LYS A 1 107 ? 8.597 12.494 -8.316 1.00 91.44 107 LYS A C 1
ATOM 852 O O . LYS A 1 107 ? 9.484 12.755 -9.127 1.00 91.44 107 LYS A O 1
ATOM 857 N N . ASP A 1 108 ? 8.669 12.844 -7.037 1.00 94.06 108 ASP A N 1
ATOM 858 C CA . ASP A 1 108 ? 9.797 13.592 -6.480 1.00 94.06 108 ASP A CA 1
ATOM 859 C C . ASP A 1 108 ? 11.084 12.746 -6.477 1.00 94.06 108 ASP A C 1
ATOM 861 O O . ASP A 1 108 ? 12.148 13.237 -6.861 1.00 94.06 108 ASP A O 1
ATOM 865 N N . ASN A 1 109 ? 10.987 11.441 -6.203 1.00 92.50 109 ASN A N 1
ATOM 866 C CA . ASN A 1 109 ? 12.097 10.502 -6.383 1.00 92.50 109 ASN A CA 1
ATOM 867 C C . ASN A 1 109 ? 12.517 10.383 -7.853 1.00 92.50 109 ASN A C 1
ATOM 869 O O . ASN A 1 109 ? 13.708 10.438 -8.160 1.00 92.50 109 ASN A O 1
ATOM 873 N N . CYS A 1 110 ? 11.568 10.279 -8.786 1.00 92.25 110 CYS A N 1
ATOM 874 C CA . CYS A 1 110 ? 11.894 10.258 -10.209 1.00 92.25 110 CYS A CA 1
ATOM 875 C C . CYS A 1 110 ? 12.636 11.530 -10.635 1.00 92.25 110 CYS A C 1
ATOM 877 O O . CYS A 1 110 ? 13.622 11.437 -11.359 1.00 92.25 110 CYS A O 1
ATOM 879 N N . LYS A 1 111 ? 12.230 12.706 -10.143 1.00 92.75 111 LYS A N 1
ATOM 880 C CA . LYS A 1 111 ? 12.944 13.965 -10.402 1.00 92.75 111 LYS A CA 1
ATOM 881 C C . LYS A 1 111 ? 14.360 13.984 -9.838 1.00 92.75 111 LYS A C 1
ATOM 883 O O . LYS A 1 111 ? 15.246 14.547 -10.470 1.00 92.75 111 LYS A O 1
ATOM 888 N N . LYS A 1 112 ? 14.560 13.388 -8.662 1.00 94.94 112 LYS A N 1
ATOM 889 C CA . LYS A 1 112 ? 15.857 13.341 -7.980 1.00 94.94 112 LYS A CA 1
ATOM 890 C C . LYS A 1 112 ? 16.857 12.418 -8.677 1.00 94.94 112 LYS A C 1
ATOM 892 O O . LYS A 1 112 ? 18.039 12.742 -8.726 1.00 94.94 112 LYS A O 1
ATOM 897 N N . TYR A 1 113 ? 16.399 11.275 -9.190 1.00 91.12 113 TYR A N 1
ATOM 898 C CA . TYR A 1 113 ? 17.288 10.214 -9.679 1.00 91.12 113 TYR A CA 1
ATOM 899 C C . TYR A 1 113 ? 17.331 10.063 -11.206 1.00 91.12 113 TYR A C 1
ATOM 901 O O . TYR A 1 113 ? 18.296 9.504 -11.722 1.00 91.12 113 TYR A O 1
ATOM 909 N N . TYR A 1 114 ? 16.332 10.557 -11.944 1.00 87.19 114 TYR A N 1
ATOM 910 C CA . TYR A 1 114 ? 16.286 10.460 -13.405 1.00 87.19 114 TYR A CA 1
ATOM 911 C C . TYR A 1 114 ? 16.504 11.818 -14.068 1.00 87.19 114 TYR A C 1
ATOM 913 O O . TYR A 1 114 ? 15.987 12.848 -13.627 1.00 87.19 114 TYR A O 1
ATOM 921 N N . ARG A 1 115 ? 17.190 11.800 -15.218 1.00 89.88 115 ARG A N 1
ATOM 922 C CA . ARG A 1 115 ? 17.195 12.937 -16.148 1.00 89.88 115 ARG A CA 1
ATOM 923 C C . ARG A 1 115 ? 15.768 13.256 -16.584 1.00 89.88 115 ARG A C 1
ATOM 925 O O . ARG A 1 115 ? 14.949 12.347 -16.717 1.00 89.88 115 ARG A O 1
ATOM 932 N N . LYS A 1 116 ? 15.485 14.536 -16.841 1.00 88.19 116 LYS A N 1
ATOM 933 C CA . LYS A 1 116 ? 14.145 15.045 -17.189 1.00 88.19 116 LYS A CA 1
ATOM 934 C C . LYS A 1 116 ? 13.479 14.234 -18.308 1.00 88.19 116 LYS A C 1
ATOM 936 O O . LYS A 1 116 ? 12.337 13.816 -18.150 1.00 88.19 116 LYS A O 1
ATOM 941 N N . GLU A 1 117 ? 14.222 13.920 -19.367 1.00 86.31 117 GLU A N 1
ATOM 942 C CA . GLU A 1 117 ? 13.766 13.119 -20.516 1.00 86.31 117 GLU A CA 1
ATOM 943 C C . GLU A 1 117 ? 13.469 11.636 -20.213 1.00 86.31 117 GLU A C 1
ATOM 945 O O . GLU A 1 117 ? 12.903 10.936 -21.047 1.00 86.31 117 GLU A O 1
ATOM 950 N N . HIS A 1 118 ? 13.825 11.138 -19.026 1.00 83.50 118 HIS A N 1
ATOM 951 C CA . HIS A 1 118 ? 13.644 9.740 -18.616 1.00 83.50 118 HIS A CA 1
ATOM 952 C C . HIS A 1 118 ? 12.741 9.576 -17.387 1.00 83.50 118 HIS A C 1
ATOM 954 O O . HIS A 1 118 ? 12.434 8.451 -16.996 1.00 83.50 118 HIS A O 1
ATOM 960 N N . GLN A 1 119 ? 12.269 10.673 -16.783 1.00 86.62 119 GLN A N 1
ATOM 961 C CA . GLN A 1 119 ? 11.378 10.625 -15.614 1.00 86.62 119 GLN A CA 1
ATOM 962 C C . GLN A 1 119 ? 10.084 9.857 -15.899 1.00 86.62 119 GLN A C 1
ATOM 964 O O . GLN A 1 119 ? 9.569 9.163 -15.022 1.00 86.62 119 GLN A O 1
ATOM 969 N N . TRP A 1 120 ? 9.581 9.946 -17.132 1.00 84.44 120 TRP A N 1
ATOM 970 C CA . TRP A 1 120 ? 8.377 9.247 -17.576 1.00 84.44 120 TRP 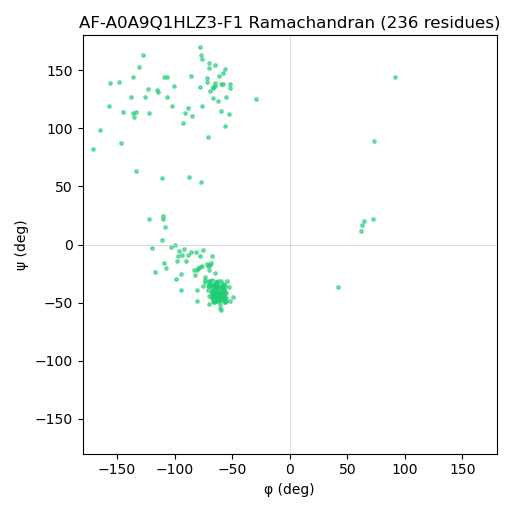A CA 1
ATOM 971 C C . TRP A 1 120 ? 8.480 7.727 -17.388 1.00 84.44 120 TRP A C 1
ATOM 973 O O . TRP A 1 120 ? 7.481 7.094 -17.051 1.00 84.44 120 TRP A O 1
ATOM 983 N N . PHE A 1 121 ? 9.674 7.142 -17.536 1.00 84.62 121 PHE A N 1
ATOM 984 C CA . PHE A 1 121 ? 9.877 5.704 -17.374 1.00 84.62 121 PHE A CA 1
ATOM 985 C C . PHE A 1 121 ? 9.658 5.279 -15.918 1.00 84.62 121 PHE A C 1
ATOM 987 O O . PHE A 1 121 ? 8.874 4.371 -15.640 1.00 84.62 121 PHE A O 1
ATOM 994 N N . GLY A 1 122 ? 10.273 5.995 -14.971 1.00 87.19 122 GLY A N 1
ATOM 995 C CA . GLY A 1 122 ? 10.063 5.752 -13.543 1.00 87.19 122 GLY A CA 1
ATOM 996 C C . GLY A 1 122 ? 8.609 5.992 -13.118 1.00 87.19 122 GLY A C 1
ATOM 997 O O . GLY A 1 122 ? 8.035 5.189 -12.386 1.00 87.19 122 GLY A O 1
ATOM 998 N N . ILE A 1 123 ? 7.975 7.048 -13.635 1.00 90.00 123 ILE A N 1
ATOM 999 C CA . ILE A 1 123 ? 6.561 7.345 -13.357 1.00 90.00 123 ILE A CA 1
ATOM 1000 C C . ILE A 1 123 ? 5.643 6.236 -13.892 1.00 90.00 123 ILE A C 1
ATOM 1002 O O . ILE A 1 123 ? 4.708 5.844 -13.197 1.00 90.00 123 ILE A O 1
ATOM 1006 N N . THR A 1 124 ? 5.922 5.700 -15.085 1.00 89.12 124 THR A N 1
ATOM 1007 C CA . THR A 1 124 ? 5.148 4.603 -15.696 1.00 89.12 124 THR A CA 1
ATOM 1008 C C . THR A 1 124 ? 5.113 3.381 -14.783 1.00 89.12 124 THR A C 1
ATOM 1010 O O . THR A 1 124 ? 4.050 2.804 -14.561 1.00 89.12 124 THR A O 1
ATOM 1013 N N . PHE A 1 125 ? 6.251 3.030 -14.181 1.00 88.19 125 PHE A N 1
ATOM 1014 C CA . PHE A 1 125 ? 6.321 1.932 -13.223 1.00 88.19 125 PHE A CA 1
ATOM 1015 C C . PHE A 1 125 ? 5.413 2.149 -12.008 1.00 88.19 125 PHE A C 1
ATOM 1017 O O . PHE A 1 125 ? 4.559 1.310 -11.720 1.00 88.19 125 PHE A O 1
ATOM 1024 N N . PHE A 1 126 ? 5.580 3.266 -11.297 1.00 90.31 126 PHE A N 1
ATOM 1025 C CA . PHE A 1 126 ? 4.811 3.520 -10.077 1.00 90.31 126 PHE A CA 1
ATOM 1026 C C . PHE A 1 126 ? 3.315 3.658 -10.354 1.00 90.31 126 PHE A C 1
ATOM 1028 O O . PHE A 1 126 ? 2.492 3.206 -9.561 1.00 90.31 126 PHE A O 1
ATOM 1035 N N . ARG A 1 127 ? 2.960 4.222 -11.510 1.00 90.12 127 ARG A N 1
ATOM 1036 C CA . ARG A 1 127 ? 1.578 4.310 -11.974 1.00 90.12 127 ARG A CA 1
ATOM 1037 C C . ARG A 1 127 ? 0.963 2.928 -12.202 1.00 90.12 127 ARG A C 1
ATOM 1039 O O . ARG A 1 127 ? -0.160 2.697 -11.767 1.00 90.12 127 ARG A O 1
ATOM 1046 N N . LEU A 1 128 ? 1.679 2.018 -12.863 1.00 91.56 128 LEU A N 1
ATOM 1047 C CA . LEU A 1 128 ? 1.212 0.644 -13.062 1.00 91.56 128 LEU A CA 1
ATOM 1048 C C . LEU A 1 128 ? 1.051 -0.098 -11.730 1.00 91.56 128 LEU A C 1
ATOM 1050 O O . LEU A 1 128 ? 0.023 -0.730 -11.508 1.00 91.56 128 LEU A O 1
ATOM 1054 N N . LEU A 1 129 ? 2.014 0.045 -10.811 1.00 88.50 129 LEU A N 1
ATOM 1055 C CA . LEU A 1 129 ? 1.902 -0.524 -9.464 1.00 88.50 129 LEU A CA 1
ATOM 1056 C C . LEU A 1 129 ? 0.666 -0.029 -8.712 1.00 88.50 129 LEU A C 1
ATOM 1058 O O . LEU A 1 129 ? 0.021 -0.812 -8.025 1.00 88.50 129 LEU A O 1
ATOM 1062 N N . ALA A 1 130 ? 0.338 1.254 -8.852 1.00 88.25 130 ALA A N 1
ATOM 1063 C CA . ALA A 1 130 ? -0.845 1.847 -8.244 1.00 88.25 130 ALA A CA 1
ATOM 1064 C C . ALA A 1 130 ? -2.167 1.371 -8.873 1.00 88.25 130 ALA A C 1
ATOM 1066 O O . ALA A 1 130 ? -3.214 1.496 -8.241 1.00 88.25 130 ALA A O 1
ATOM 1067 N N . ALA A 1 131 ? -2.138 0.867 -10.109 1.00 89.75 131 ALA A N 1
ATOM 1068 C CA . ALA A 1 131 ? -3.329 0.465 -10.855 1.00 89.75 131 ALA A CA 1
ATOM 1069 C C . ALA A 1 131 ? -3.670 -1.020 -10.719 1.00 89.75 131 ALA A C 1
ATOM 1071 O O . ALA A 1 131 ? -4.826 -1.408 -10.895 1.00 89.75 131 ALA A O 1
ATOM 1072 N N . PHE A 1 132 ? -2.678 -1.862 -10.439 1.00 90.62 132 PHE A N 1
ATOM 1073 C CA . PHE A 1 132 ? -2.899 -3.294 -10.334 1.00 90.62 132 PHE A CA 1
ATOM 1074 C C . PHE A 1 132 ? -3.713 -3.653 -9.097 1.00 90.62 132 PHE A C 1
ATOM 1076 O O . PHE A 1 132 ? -3.412 -3.252 -7.976 1.00 90.62 132 PHE A O 1
ATOM 1083 N N . ASN A 1 133 ? -4.723 -4.487 -9.314 1.00 86.94 133 ASN A N 1
ATOM 1084 C CA . ASN A 1 133 ? -5.558 -5.065 -8.267 1.00 86.94 133 ASN A CA 1
ATOM 1085 C C . ASN A 1 133 ? -5.199 -6.530 -7.984 1.00 86.94 133 ASN A C 1
ATOM 1087 O O . ASN A 1 133 ? -5.782 -7.146 -7.092 1.00 86.94 133 ASN A O 1
ATOM 1091 N N . ARG A 1 134 ? -4.238 -7.097 -8.725 1.00 87.25 134 ARG A N 1
ATOM 1092 C CA . ARG A 1 134 ? -3.789 -8.475 -8.554 1.00 87.25 134 ARG A CA 1
ATOM 1093 C C . ARG A 1 134 ? -2.296 -8.567 -8.283 1.00 87.25 134 ARG A C 1
ATOM 1095 O O . ARG A 1 134 ? -1.455 -8.013 -8.988 1.00 87.25 134 ARG A O 1
ATOM 1102 N N . LEU A 1 135 ? -1.962 -9.375 -7.285 1.00 85.44 135 LEU A N 1
ATOM 1103 C CA . LEU A 1 135 ? -0.587 -9.603 -6.859 1.00 85.44 135 LEU A CA 1
ATOM 1104 C C . LEU A 1 135 ? 0.271 -10.281 -7.941 1.00 85.44 135 LEU A C 1
ATOM 1106 O O . LEU A 1 135 ? 1.471 -10.028 -8.032 1.00 85.44 135 LEU A O 1
ATOM 1110 N N . ASP A 1 136 ? -0.321 -11.136 -8.778 1.00 88.56 136 ASP A N 1
ATOM 1111 C CA . ASP A 1 136 ? 0.405 -11.786 -9.869 1.00 88.56 136 ASP A CA 1
ATOM 1112 C C . ASP A 1 136 ? 0.783 -10.809 -10.991 1.00 88.56 136 ASP A C 1
ATOM 1114 O O . ASP A 1 136 ? 1.843 -10.971 -11.592 1.00 88.56 136 ASP A O 1
ATOM 1118 N N . GLU A 1 137 ? -0.020 -9.771 -11.231 1.00 91.19 137 GLU A N 1
ATOM 1119 C CA . GLU A 1 137 ? 0.306 -8.688 -12.170 1.00 91.19 137 GLU A CA 1
ATOM 1120 C C . GLU A 1 137 ? 1.485 -7.859 -11.644 1.00 91.19 137 GLU A C 1
ATOM 1122 O O . GLU A 1 137 ? 2.476 -7.663 -12.353 1.00 91.19 137 GLU A O 1
ATOM 1127 N N . VAL A 1 138 ? 1.447 -7.496 -10.355 1.00 89.56 138 VAL A N 1
ATOM 1128 C CA . VAL A 1 138 ? 2.555 -6.812 -9.664 1.00 89.56 138 VAL A CA 1
ATOM 1129 C C . VAL A 1 138 ? 3.854 -7.614 -9.778 1.00 89.56 138 VAL A C 1
ATOM 1131 O O . VAL A 1 138 ? 4.883 -7.066 -10.172 1.00 89.56 138 VAL A O 1
ATOM 1134 N N . ARG A 1 139 ? 3.819 -8.924 -9.497 1.00 89.19 139 ARG A N 1
ATOM 1135 C CA . ARG A 1 139 ? 5.001 -9.802 -9.585 1.00 89.19 139 ARG A CA 1
ATOM 1136 C C . ARG A 1 139 ? 5.593 -9.845 -10.998 1.00 89.19 139 ARG A C 1
ATOM 1138 O O . ARG A 1 139 ? 6.810 -9.742 -11.147 1.00 89.19 139 ARG A O 1
ATOM 1145 N N . ARG A 1 140 ? 4.756 -9.971 -12.035 1.00 91.25 140 ARG A N 1
ATOM 1146 C CA . ARG A 1 140 ? 5.203 -9.998 -13.444 1.00 91.25 140 ARG A CA 1
ATOM 1147 C C . ARG A 1 140 ? 5.836 -8.675 -13.877 1.00 91.25 140 ARG A C 1
ATOM 1149 O O . ARG A 1 140 ? 6.845 -8.686 -14.588 1.00 91.25 140 ARG A O 1
ATOM 1156 N N . LEU A 1 141 ? 5.267 -7.550 -13.443 1.00 92.00 141 LEU A N 1
ATOM 1157 C CA . LEU A 1 141 ? 5.823 -6.228 -13.717 1.00 92.00 141 LEU A CA 1
ATOM 1158 C C . LEU A 1 141 ? 7.175 -6.042 -13.028 1.00 92.00 141 LEU A C 1
ATOM 1160 O O . LEU A 1 141 ? 8.142 -5.684 -13.695 1.00 92.00 141 LEU A O 1
ATOM 1164 N N . PHE A 1 142 ? 7.269 -6.355 -11.731 1.00 90.69 142 PHE A N 1
ATOM 1165 C CA . PHE A 1 142 ? 8.533 -6.295 -10.992 1.00 90.69 142 PHE A CA 1
ATOM 1166 C C . PHE A 1 142 ? 9.618 -7.145 -11.652 1.00 90.69 142 PHE A C 1
ATOM 1168 O O . PHE A 1 142 ? 10.731 -6.665 -11.856 1.00 90.69 142 PHE A O 1
ATOM 1175 N N . TYR A 1 143 ? 9.288 -8.376 -12.049 1.00 92.12 143 TYR A N 1
ATOM 1176 C CA . TYR A 1 143 ? 10.216 -9.247 -12.767 1.00 92.12 143 TYR A CA 1
ATOM 1177 C C . TYR A 1 143 ? 10.724 -8.605 -14.067 1.00 92.12 143 TYR A C 1
ATOM 1179 O O . TYR A 1 143 ? 11.930 -8.566 -14.310 1.00 92.12 143 TYR A O 1
ATOM 1187 N N . SER A 1 144 ? 9.818 -8.041 -14.872 1.00 92.75 144 SER A N 1
ATOM 1188 C CA . SER A 1 144 ? 10.179 -7.379 -16.132 1.00 92.75 144 SER A CA 1
ATOM 1189 C C . SER A 1 144 ? 11.074 -6.162 -15.907 1.00 92.75 144 SER A C 1
ATOM 1191 O O . SER A 1 144 ? 12.048 -5.968 -16.627 1.00 92.75 144 SER A O 1
ATOM 1193 N N . ILE A 1 145 ? 10.810 -5.386 -14.859 1.00 90.06 145 ILE A N 1
ATOM 1194 C CA . ILE A 1 145 ? 11.626 -4.226 -14.491 1.00 90.06 145 ILE A CA 1
ATOM 1195 C C . ILE A 1 145 ? 13.013 -4.647 -14.035 1.00 90.06 145 ILE A C 1
ATOM 1197 O O . ILE A 1 145 ? 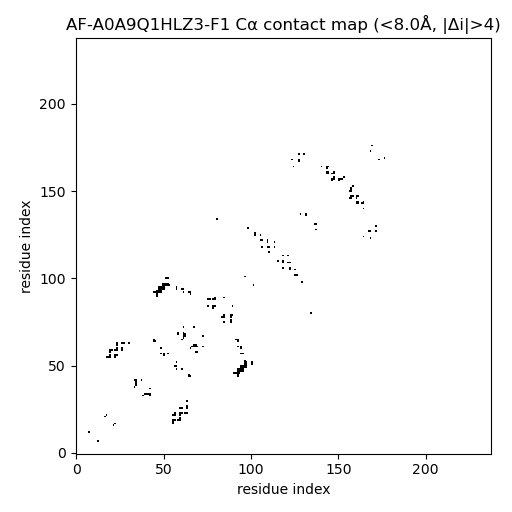14.001 -4.067 -14.479 1.00 90.06 145 ILE A O 1
ATOM 1201 N N . CYS A 1 146 ? 13.113 -5.677 -13.194 1.00 91.69 146 CYS A N 1
ATOM 1202 C CA . CYS A 1 146 ? 14.404 -6.216 -12.784 1.00 91.69 146 CYS A CA 1
ATOM 1203 C C . CYS A 1 146 ? 15.246 -6.647 -13.989 1.00 91.69 146 CYS A C 1
ATOM 1205 O O . CYS A 1 146 ? 16.461 -6.471 -13.959 1.00 91.69 146 CYS A O 1
ATOM 1207 N N . ILE A 1 147 ? 14.621 -7.181 -15.041 1.00 92.25 147 ILE A N 1
ATOM 1208 C CA . ILE A 1 147 ? 15.319 -7.520 -16.282 1.00 92.25 147 ILE A CA 1
ATOM 1209 C C . ILE A 1 147 ? 15.747 -6.261 -17.029 1.00 92.25 147 ILE A C 1
ATOM 1211 O O . ILE A 1 147 ? 16.926 -6.142 -17.340 1.00 92.25 147 ILE A O 1
ATOM 1215 N N . VAL A 1 148 ? 14.850 -5.303 -17.272 1.00 89.69 148 VAL A N 1
ATOM 1216 C CA . VAL A 1 148 ? 15.185 -4.061 -17.996 1.00 89.69 148 VAL A CA 1
ATOM 1217 C C . VAL A 1 148 ? 16.330 -3.298 -17.322 1.00 89.69 148 VAL A C 1
ATOM 1219 O O . VAL A 1 148 ? 17.208 -2.783 -18.005 1.00 89.69 148 VAL A O 1
ATOM 1222 N N . LEU A 1 149 ? 16.363 -3.267 -15.987 1.00 87.06 149 LEU A N 1
ATOM 1223 C CA . LEU A 1 149 ? 17.404 -2.573 -15.223 1.00 87.06 149 LEU A CA 1
ATOM 1224 C C . LEU A 1 149 ? 18.752 -3.312 -15.174 1.00 87.06 149 LEU A C 1
ATOM 1226 O O . LEU A 1 149 ? 19.755 -2.701 -14.811 1.00 87.06 149 LEU A O 1
ATOM 1230 N N . ARG A 1 150 ? 18.789 -4.618 -15.468 1.00 89.31 150 ARG A N 1
ATOM 1231 C CA . ARG A 1 150 ? 19.993 -5.460 -15.308 1.00 89.31 150 ARG A CA 1
ATOM 1232 C C . ARG A 1 150 ? 20.529 -6.044 -16.607 1.00 89.31 150 ARG A C 1
ATOM 1234 O O . ARG A 1 150 ? 21.687 -6.450 -16.643 1.00 89.31 150 ARG A O 1
ATOM 1241 N N . ALA A 1 151 ? 19.685 -6.177 -17.620 1.00 87.94 151 ALA A N 1
ATOM 1242 C CA . ALA A 1 151 ? 20.060 -6.735 -18.903 1.00 87.94 151 ALA A CA 1
ATOM 1243 C C . ALA A 1 151 ? 20.984 -5.778 -19.658 1.00 87.94 151 ALA A C 1
ATOM 1245 O O . ALA A 1 151 ? 20.968 -4.564 -19.450 1.00 87.94 151 ALA A O 1
ATOM 1246 N N . GLU A 1 152 ? 21.767 -6.336 -20.578 1.00 88.50 152 GLU A N 1
ATOM 1247 C CA . GLU A 1 152 ? 22.566 -5.536 -21.495 1.00 88.50 152 GLU A CA 1
ATOM 1248 C C . GLU A 1 152 ? 21.657 -4.622 -22.327 1.00 88.50 152 GLU A C 1
ATOM 1250 O O . GLU A 1 152 ? 20.574 -5.026 -22.782 1.00 88.50 152 GLU A O 1
ATOM 1255 N N . TYR A 1 153 ? 22.105 -3.378 -22.499 1.00 82.94 153 TYR A N 1
ATOM 1256 C CA . TYR A 1 153 ? 21.371 -2.347 -23.218 1.00 82.94 153 TYR A CA 1
ATOM 1257 C C . TYR A 1 153 ? 21.016 -2.829 -24.629 1.00 82.94 153 TYR A C 1
ATOM 1259 O O . TYR A 1 153 ? 21.871 -3.289 -25.377 1.00 82.94 153 TYR A O 1
ATOM 1267 N N . GLN A 1 154 ? 19.731 -2.737 -24.979 1.00 81.19 154 GLN A N 1
ATOM 1268 C CA . GLN A 1 154 ? 19.166 -3.192 -26.257 1.00 81.19 154 GLN A CA 1
ATOM 1269 C C . GLN A 1 154 ? 19.280 -4.691 -26.578 1.00 81.19 154 GLN A C 1
ATOM 1271 O O . GLN A 1 154 ? 18.948 -5.086 -27.698 1.00 81.19 154 GLN A O 1
ATOM 1276 N N . SER A 1 155 ? 19.652 -5.540 -25.619 1.00 90.69 155 SER A N 1
ATOM 1277 C CA . SER A 1 155 ? 19.531 -6.989 -25.802 1.00 90.69 155 SER A CA 1
ATOM 1278 C C . SER A 1 155 ? 18.084 -7.386 -26.154 1.00 90.69 155 SER A C 1
ATOM 1280 O O . SER A 1 155 ? 17.139 -6.719 -25.710 1.00 90.69 155 SER A O 1
ATOM 1282 N N . PRO A 1 156 ? 17.870 -8.487 -26.905 1.00 92.75 156 PRO A N 1
ATOM 1283 C CA . PRO A 1 156 ? 16.524 -8.976 -27.216 1.00 92.75 156 PRO A CA 1
ATOM 1284 C C . PRO A 1 156 ? 15.664 -9.173 -25.961 1.00 92.75 156 PRO A C 1
ATOM 1286 O O . PRO A 1 156 ? 14.480 -8.850 -25.954 1.00 92.75 156 PRO A O 1
ATOM 1289 N N . LEU A 1 157 ? 16.290 -9.628 -24.870 1.00 90.88 157 LEU A N 1
ATOM 1290 C CA . LEU A 1 157 ? 15.644 -9.807 -23.575 1.00 90.88 157 LEU A CA 1
ATOM 1291 C C . LEU A 1 157 ? 15.194 -8.470 -22.963 1.00 90.88 157 LEU A C 1
ATOM 1293 O O . LEU A 1 157 ? 14.064 -8.360 -22.491 1.00 90.88 157 LEU A O 1
ATOM 1297 N N . CYS A 1 158 ? 16.051 -7.444 -22.995 1.00 90.12 158 CYS A N 1
ATOM 1298 C CA . CYS A 1 158 ? 15.701 -6.108 -22.515 1.00 90.12 158 CYS A CA 1
ATOM 1299 C C . CYS A 1 158 ? 14.528 -5.520 -23.314 1.00 90.12 158 CYS A C 1
ATOM 1301 O O . CYS A 1 158 ? 13.557 -5.058 -22.718 1.00 90.12 158 CYS A O 1
ATOM 1303 N N . ARG A 1 159 ? 14.578 -5.607 -24.652 1.00 89.75 159 ARG A N 1
ATOM 1304 C CA . ARG A 1 159 ? 13.515 -5.101 -25.539 1.00 89.75 159 ARG A CA 1
ATOM 1305 C C . ARG A 1 159 ? 12.175 -5.784 -25.275 1.00 89.75 159 ARG A C 1
ATOM 1307 O O . ARG A 1 159 ? 11.191 -5.092 -25.046 1.00 89.75 159 ARG A O 1
ATOM 1314 N N . PHE A 1 160 ? 12.164 -7.113 -25.185 1.00 92.94 160 PHE A N 1
ATOM 1315 C CA . PHE A 1 160 ? 10.954 -7.882 -24.891 1.00 92.94 160 PHE A CA 1
ATOM 1316 C C . PHE A 1 160 ? 10.287 -7.455 -23.573 1.00 92.94 160 PHE A C 1
ATOM 1318 O O . PHE A 1 160 ? 9.076 -7.250 -23.512 1.00 92.94 160 PHE A O 1
ATOM 1325 N N . HIS A 1 161 ? 11.064 -7.298 -22.498 1.00 92.12 161 HIS A N 1
ATOM 1326 C CA . HIS A 1 161 ? 10.501 -6.893 -21.208 1.00 92.12 161 HIS A CA 1
ATOM 1327 C C . HIS A 1 161 ? 10.103 -5.417 -21.163 1.00 92.12 161 HIS A C 1
ATOM 1329 O O . HIS A 1 161 ? 9.145 -5.075 -20.471 1.00 92.12 161 HIS A O 1
ATOM 1335 N N . LEU A 1 162 ? 10.792 -4.557 -21.913 1.00 89.81 162 LEU A N 1
ATOM 1336 C CA . LEU A 1 162 ? 10.422 -3.155 -22.061 1.00 89.81 162 LEU A CA 1
ATOM 1337 C C . LEU A 1 162 ? 9.086 -3.001 -22.806 1.00 89.81 162 LEU A C 1
ATOM 1339 O O . LEU A 1 162 ? 8.212 -2.273 -22.341 1.00 89.81 162 LEU A O 1
ATOM 1343 N N . GLU A 1 163 ? 8.897 -3.735 -23.905 1.00 90.62 163 GLU A N 1
ATOM 1344 C CA . GLU A 1 163 ? 7.640 -3.774 -24.665 1.00 90.62 163 GLU A CA 1
ATOM 1345 C C . GLU A 1 163 ? 6.471 -4.229 -23.787 1.00 90.62 163 GLU A C 1
ATOM 1347 O O . GLU A 1 163 ? 5.453 -3.545 -23.727 1.00 90.62 163 GLU A O 1
ATOM 1352 N N . ARG A 1 164 ? 6.651 -5.291 -22.986 1.00 91.25 164 ARG A N 1
ATOM 1353 C CA . ARG A 1 164 ? 5.615 -5.743 -22.039 1.00 91.25 164 ARG A CA 1
ATOM 1354 C C . ARG A 1 164 ? 5.193 -4.663 -21.048 1.00 91.25 164 ARG A C 1
ATOM 1356 O O . ARG A 1 164 ? 4.009 -4.555 -20.748 1.00 91.25 164 ARG A O 1
ATOM 1363 N N . ILE A 1 165 ? 6.132 -3.872 -20.525 1.00 90.75 165 ILE A N 1
ATOM 1364 C CA . ILE A 1 165 ? 5.805 -2.772 -19.603 1.00 90.75 165 ILE A CA 1
ATOM 1365 C C . ILE A 1 165 ? 4.933 -1.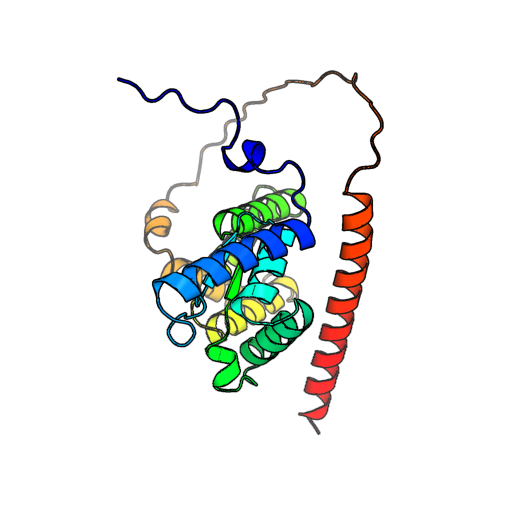729 -20.314 1.00 90.75 165 ILE A C 1
ATOM 1367 O O . ILE A 1 165 ? 3.962 -1.237 -19.735 1.00 90.75 165 ILE A O 1
ATOM 1371 N N . PHE A 1 166 ? 5.245 -1.399 -21.569 1.00 89.75 166 PHE A N 1
ATOM 1372 C CA . PHE A 1 166 ? 4.457 -0.438 -22.340 1.00 89.75 166 PHE A CA 1
ATOM 1373 C C . PHE A 1 166 ? 3.095 -0.976 -22.758 1.00 89.75 166 PHE A C 1
ATOM 1375 O O . PHE A 1 166 ? 2.126 -0.216 -22.728 1.00 89.75 166 PHE A O 1
ATOM 1382 N N . ASP A 1 167 ? 2.993 -2.259 -23.084 1.00 91.06 167 ASP A N 1
ATOM 1383 C CA . ASP A 1 167 ? 1.719 -2.896 -23.407 1.00 91.06 167 ASP A CA 1
ATOM 1384 C C . ASP A 1 167 ? 0.779 -2.914 -22.197 1.00 91.06 167 ASP A C 1
ATOM 1386 O O . ASP A 1 167 ? -0.393 -2.553 -22.324 1.00 91.06 167 ASP A O 1
ATOM 1390 N N . GLU A 1 168 ? 1.289 -3.221 -20.999 1.00 91.75 168 GLU A N 1
ATOM 1391 C CA . GLU A 1 168 ? 0.502 -3.089 -19.767 1.00 91.75 168 GLU A CA 1
ATOM 1392 C C . GLU A 1 168 ? 0.100 -1.626 -19.525 1.00 91.75 168 GLU A C 1
ATOM 1394 O O . GLU A 1 168 ? -1.054 -1.338 -19.212 1.00 91.75 168 GLU A O 1
ATOM 1399 N N . ASN A 1 169 ? 1.001 -0.662 -19.743 1.00 89.31 169 ASN A N 1
ATOM 1400 C CA . ASN A 1 169 ? 0.656 0.755 -19.599 1.00 89.31 169 ASN A CA 1
ATOM 1401 C C . ASN A 1 169 ? -0.470 1.180 -20.557 1.00 89.31 169 ASN A C 1
ATOM 1403 O O . ASN A 1 169 ? -1.385 1.892 -20.148 1.00 89.31 169 ASN A O 1
ATOM 1407 N N . LYS A 1 170 ? -0.452 0.708 -21.807 1.00 89.31 170 LYS A N 1
ATOM 1408 C CA . LYS A 1 170 ? -1.529 0.944 -22.781 1.00 89.31 170 LYS A CA 1
ATOM 1409 C C . LYS A 1 170 ? -2.847 0.309 -22.344 1.00 89.31 170 LYS A C 1
ATOM 1411 O O . LYS A 1 170 ? -3.890 0.948 -22.443 1.00 89.31 170 LYS A O 1
ATOM 1416 N N . LYS A 1 171 ? -2.799 -0.923 -21.830 1.00 90.81 171 LYS A N 1
ATOM 1417 C CA . LYS A 1 171 ? -3.974 -1.669 -21.358 1.00 90.81 171 LYS A CA 1
ATOM 1418 C C . LYS A 1 171 ? -4.698 -0.950 -20.215 1.00 90.81 171 LYS A C 1
ATOM 1420 O O . LYS A 1 171 ? -5.921 -0.853 -20.249 1.00 90.81 171 LYS A O 1
ATOM 1425 N N . TYR A 1 172 ? -3.969 -0.450 -19.216 1.00 88.69 172 TYR A N 1
ATOM 1426 C CA . TYR A 1 172 ? -4.575 0.226 -18.057 1.00 88.69 172 TYR A CA 1
ATOM 1427 C C . TYR A 1 172 ? -4.893 1.702 -18.317 1.00 88.69 172 TYR A C 1
ATOM 1429 O O . TYR A 1 172 ? -5.753 2.268 -17.642 1.00 88.69 172 TYR A O 1
ATOM 1437 N N . PHE A 1 173 ? -4.231 2.327 -19.295 1.00 87.38 173 PHE A N 1
ATOM 1438 C CA . PHE A 1 173 ? -4.367 3.757 -19.577 1.00 87.38 173 PHE A CA 1
ATOM 1439 C C . PHE A 1 173 ? -4.543 4.051 -21.076 1.00 87.38 173 PHE A C 1
ATOM 1441 O O . PHE A 1 173 ? -3.718 4.742 -21.678 1.00 87.38 173 PHE A O 1
ATOM 1448 N N . PRO A 1 174 ? -5.636 3.569 -21.699 1.00 77.62 174 PRO A N 1
ATOM 1449 C CA . PRO A 1 174 ? -5.832 3.661 -23.148 1.00 77.62 174 PRO A CA 1
ATOM 1450 C C . PRO A 1 174 ? -6.043 5.099 -23.648 1.00 77.62 174 PRO A C 1
ATOM 1452 O O . PRO A 1 174 ? -5.636 5.431 -24.758 1.00 77.62 174 PRO A O 1
ATOM 1455 N N . ALA A 1 175 ? -6.632 5.974 -22.824 1.00 67.25 175 ALA A N 1
ATOM 1456 C CA . ALA A 1 175 ? -7.010 7.338 -23.207 1.00 67.25 175 ALA A CA 1
ATOM 1457 C C . ALA A 1 175 ? -5.821 8.284 -23.468 1.00 67.25 175 ALA A C 1
ATOM 1459 O O . ALA A 1 175 ? -5.999 9.336 -24.075 1.00 67.25 175 ALA A O 1
ATOM 1460 N N . GLU A 1 176 ? -4.612 7.932 -23.029 1.00 59.97 176 GLU A N 1
ATOM 1461 C CA . GLU A 1 176 ? -3.431 8.794 -23.164 1.00 59.97 176 GLU A CA 1
ATOM 1462 C C . GLU A 1 176 ? -2.554 8.440 -24.372 1.00 59.97 176 GLU A C 1
ATOM 1464 O O . GLU A 1 176 ? -1.737 9.256 -24.789 1.00 59.97 176 GLU A O 1
ATOM 1469 N N . HIS A 1 177 ? -2.753 7.271 -24.992 1.00 51.59 177 HIS A N 1
ATOM 1470 C CA . HIS A 1 177 ? -1.958 6.838 -26.151 1.00 51.59 177 HIS A CA 1
ATOM 1471 C C . HIS A 1 177 ? -2.485 7.351 -27.499 1.00 51.59 177 HIS A C 1
ATOM 1473 O O . HIS A 1 177 ? -1.788 7.214 -28.497 1.00 51.59 177 HIS A O 1
ATOM 1479 N N . HIS A 1 178 ? -3.647 8.015 -27.540 1.00 35.00 178 HIS A N 1
ATOM 1480 C CA . HIS A 1 178 ? -4.105 8.737 -28.738 1.00 35.00 178 HIS A CA 1
ATOM 1481 C C . HIS A 1 178 ? -3.415 10.097 -28.952 1.00 35.00 178 HIS A C 1
ATOM 1483 O O . HIS A 1 178 ? -3.550 10.669 -30.026 1.00 35.00 178 HIS A O 1
ATOM 1489 N N . ASN A 1 179 ? -2.643 10.597 -27.978 1.00 31.59 179 ASN A N 1
ATOM 1490 C CA . ASN A 1 179 ? -1.979 11.908 -28.061 1.00 31.59 179 ASN A CA 1
ATOM 1491 C C . ASN A 1 179 ? -0.445 11.838 -28.183 1.00 31.59 179 ASN A C 1
ATOM 1493 O O . ASN A 1 179 ? 0.214 12.876 -28.176 1.00 31.59 179 ASN A O 1
ATOM 1497 N N . VAL A 1 180 ? 0.149 10.644 -28.288 1.00 35.59 180 VAL A N 1
ATOM 1498 C CA . VAL A 1 180 ? 1.619 10.482 -28.322 1.00 35.59 180 VAL A CA 1
ATOM 1499 C C . VAL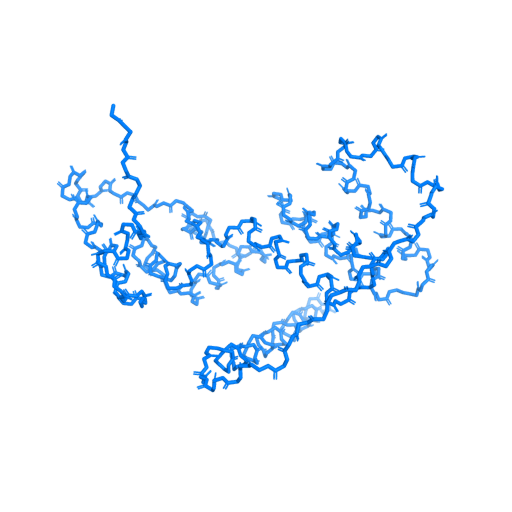 A 1 180 ? 2.195 10.573 -29.746 1.00 35.59 180 VAL A C 1
ATOM 1501 O O . VAL A 1 180 ? 3.402 10.723 -29.905 1.00 35.59 180 VAL A O 1
ATOM 1504 N N . GLU A 1 181 ? 1.362 10.591 -30.793 1.00 29.75 181 GLU A N 1
ATOM 1505 C CA . GLU A 1 181 ? 1.837 10.746 -32.182 1.00 29.75 181 GLU A CA 1
ATOM 1506 C C . GLU A 1 181 ? 2.275 12.181 -32.549 1.00 29.75 181 GLU A C 1
ATOM 1508 O O . GLU A 1 181 ? 2.827 12.378 -33.625 1.00 29.75 181 GLU A O 1
ATOM 1513 N N . HIS A 1 182 ? 2.110 13.181 -31.669 1.00 29.48 182 HIS A N 1
ATOM 1514 C CA . HIS A 1 182 ? 2.369 14.593 -32.006 1.00 29.48 182 HIS A CA 1
ATOM 1515 C C . HIS A 1 182 ? 3.409 15.330 -31.144 1.00 29.48 182 HIS A C 1
ATOM 1517 O O . HIS A 1 182 ? 3.431 16.557 -31.130 1.00 29.48 182 HIS A O 1
ATOM 1523 N N . VAL A 1 183 ? 4.322 14.623 -30.471 1.00 32.28 183 VAL A N 1
ATOM 1524 C CA . VAL A 1 183 ? 5.487 15.263 -29.820 1.00 32.28 183 VAL A CA 1
ATOM 1525 C C . VAL A 1 183 ? 6.779 14.882 -30.545 1.00 32.28 183 VAL A C 1
ATOM 1527 O O . VAL A 1 183 ? 7.716 14.332 -29.973 1.00 32.28 183 VAL A O 1
ATOM 1530 N N . GLN A 1 184 ? 6.815 15.174 -31.841 1.00 31.38 184 GLN A N 1
ATOM 1531 C CA . GLN A 1 184 ? 8.045 15.539 -32.535 1.00 31.38 184 GLN A CA 1
ATOM 1532 C C . GLN A 1 184 ? 7.878 16.990 -32.989 1.00 31.38 184 GLN A C 1
ATOM 1534 O O . GLN A 1 184 ? 6.832 17.358 -33.512 1.00 31.38 184 GLN A O 1
ATOM 1539 N N . ASP A 1 185 ? 8.917 17.780 -32.733 1.00 32.38 185 ASP A N 1
ATOM 1540 C CA . ASP A 1 185 ? 9.091 19.187 -33.097 1.00 32.38 185 ASP A CA 1
ATOM 1541 C C . ASP A 1 185 ? 8.276 20.235 -32.331 1.00 32.38 185 ASP A C 1
ATOM 1543 O O . ASP A 1 185 ? 7.250 20.731 -32.778 1.00 32.38 185 ASP A O 1
ATOM 1547 N N . SER A 1 186 ? 8.865 20.703 -31.227 1.00 26.33 186 SER A N 1
ATOM 1548 C CA . SER A 1 186 ? 9.069 22.146 -31.045 1.00 26.33 186 SER A CA 1
ATOM 1549 C C . SER A 1 186 ? 10.065 22.397 -29.914 1.00 26.33 186 SER A C 1
ATOM 1551 O O . SER A 1 186 ? 9.731 22.369 -28.728 1.00 26.33 186 SER A O 1
ATOM 1553 N N . SER A 1 187 ? 11.313 22.640 -30.304 1.00 31.70 187 SER A N 1
ATOM 1554 C CA . SER A 1 187 ? 12.291 23.352 -29.495 1.00 31.70 187 SER A CA 1
ATOM 1555 C C . SER A 1 187 ? 11.858 24.808 -29.325 1.00 31.70 187 SER A C 1
ATOM 1557 O O . SER A 1 187 ? 11.722 25.519 -30.318 1.00 31.70 187 SER A O 1
ATOM 1559 N N . SER A 1 188 ? 11.760 25.284 -28.091 1.00 27.12 188 SER A N 1
ATOM 1560 C CA . SER A 1 188 ? 12.076 26.676 -27.770 1.00 27.12 188 SER A CA 1
ATOM 1561 C C . SER A 1 188 ? 12.414 26.777 -26.290 1.00 27.12 188 SER A C 1
ATOM 1563 O O . SER A 1 188 ? 11.630 26.400 -25.420 1.00 27.12 188 SER A O 1
ATOM 1565 N N . ALA A 1 189 ? 13.640 27.220 -26.045 1.00 34.56 189 ALA A N 1
ATOM 1566 C CA . ALA A 1 189 ? 14.158 27.589 -24.747 1.00 34.56 189 ALA A CA 1
ATOM 1567 C C . ALA A 1 189 ? 13.413 28.813 -24.210 1.00 34.56 189 ALA A C 1
ATOM 1569 O O . ALA A 1 189 ? 13.218 29.764 -24.958 1.00 34.56 189 ALA A O 1
ATOM 1570 N N . GLU A 1 190 ? 13.106 28.809 -22.916 1.00 28.08 190 GLU A N 1
ATOM 1571 C CA . GLU A 1 190 ? 13.011 30.032 -22.120 1.00 28.08 190 GLU A CA 1
ATOM 1572 C C . GLU A 1 190 ? 13.711 29.766 -20.781 1.00 28.08 190 GLU A C 1
ATOM 1574 O O . GLU A 1 190 ? 13.320 28.891 -20.002 1.00 28.08 190 GLU A O 1
ATOM 1579 N N . GLU A 1 191 ? 14.830 30.465 -20.592 1.00 33.28 191 GLU A N 1
ATOM 1580 C CA . GLU A 1 191 ? 15.463 30.706 -19.301 1.00 33.28 191 GLU A CA 1
ATOM 1581 C C . GLU A 1 191 ? 14.535 31.595 -18.472 1.00 33.28 191 GLU A C 1
ATOM 1583 O O . GLU A 1 191 ? 14.064 32.615 -18.970 1.00 33.28 191 GLU A O 1
ATOM 1588 N N . ASP A 1 192 ? 14.323 31.255 -17.201 1.00 27.36 192 ASP A N 1
ATOM 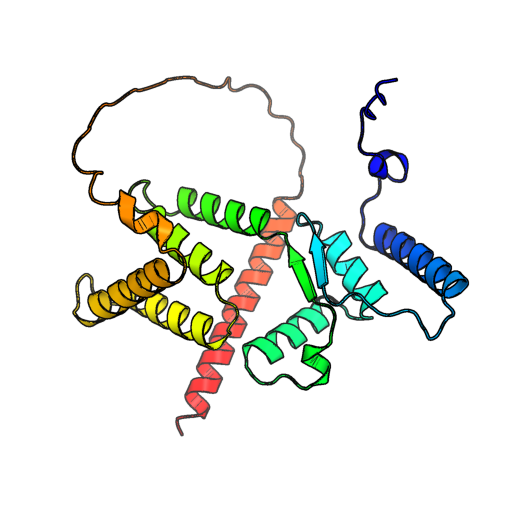1589 C CA . ASP A 1 192 ? 13.887 32.247 -16.224 1.00 27.36 192 ASP A CA 1
ATOM 1590 C C . ASP A 1 192 ? 14.725 32.108 -14.953 1.00 27.36 192 ASP A C 1
ATOM 1592 O O . ASP A 1 192 ? 14.746 31.080 -14.267 1.00 27.36 192 ASP A O 1
ATOM 1596 N N . THR A 1 193 ? 15.501 33.157 -14.723 1.00 33.97 193 THR A N 1
ATOM 1597 C CA . THR A 1 193 ? 16.407 33.372 -13.606 1.00 33.97 193 THR A CA 1
ATOM 1598 C C . THR A 1 193 ? 15.640 34.027 -12.468 1.00 33.97 193 THR A C 1
ATOM 1600 O O . THR A 1 193 ? 15.236 35.180 -12.587 1.00 33.97 193 THR A O 1
ATOM 1603 N N . THR A 1 194 ? 15.521 33.363 -11.321 1.00 32.47 194 THR A N 1
ATOM 1604 C CA . THR A 1 194 ? 15.289 34.061 -10.048 1.00 32.47 194 THR A CA 1
ATOM 1605 C C . THR A 1 194 ? 16.011 33.345 -8.908 1.00 32.47 194 THR A C 1
ATOM 1607 O O . THR A 1 194 ? 15.735 32.197 -8.570 1.00 32.47 194 THR A O 1
ATOM 1610 N N . ASP A 1 195 ? 16.989 34.059 -8.361 1.00 32.16 195 ASP A N 1
ATOM 1611 C CA . ASP A 1 195 ? 17.841 33.723 -7.221 1.00 32.16 195 ASP A CA 1
ATOM 1612 C C . ASP A 1 195 ? 17.088 33.945 -5.890 1.00 32.16 195 ASP A C 1
ATOM 1614 O O . ASP A 1 195 ? 16.444 34.992 -5.748 1.00 32.16 195 ASP A O 1
ATOM 1618 N N . PRO A 1 196 ? 17.140 33.032 -4.899 1.00 33.34 196 PRO A N 1
ATOM 1619 C CA . PRO A 1 196 ? 16.703 33.332 -3.543 1.00 33.34 196 PRO A CA 1
ATOM 1620 C C . PRO A 1 196 ? 17.880 33.601 -2.581 1.00 33.34 196 PRO A C 1
ATOM 1622 O O . PRO A 1 196 ? 18.706 32.739 -2.288 1.00 33.34 196 PRO A O 1
ATOM 1625 N N . ASP A 1 197 ? 17.847 34.824 -2.046 1.00 29.66 197 ASP A N 1
ATOM 1626 C CA . ASP A 1 197 ? 18.623 35.455 -0.966 1.00 29.66 197 ASP A CA 1
ATOM 1627 C C . ASP A 1 197 ? 19.152 34.513 0.156 1.00 29.66 197 ASP A C 1
ATOM 1629 O O . ASP A 1 197 ? 18.370 33.831 0.831 1.00 29.66 197 ASP A O 1
ATOM 1633 N N . PRO A 1 198 ? 20.472 34.512 0.446 1.00 34.75 198 PRO A N 1
ATOM 1634 C CA . PRO A 1 198 ? 21.107 33.628 1.418 1.00 34.75 198 PRO A CA 1
ATOM 1635 C C . PRO A 1 198 ? 21.087 34.205 2.843 1.00 34.75 198 PRO A C 1
ATOM 1637 O O . PRO A 1 198 ? 22.141 34.379 3.454 1.00 34.75 198 PRO A O 1
ATOM 1640 N N . ARG A 1 199 ? 19.919 34.513 3.424 1.00 31.77 199 ARG A N 1
ATOM 1641 C CA . ARG A 1 199 ? 19.829 34.903 4.851 1.00 31.77 199 ARG A CA 1
ATOM 1642 C C . ARG A 1 199 ? 18.540 34.446 5.530 1.00 31.77 199 ARG A C 1
ATOM 1644 O O . ARG A 1 199 ? 17.599 35.220 5.665 1.00 31.77 199 ARG A O 1
ATOM 1651 N N . LYS A 1 200 ? 18.557 33.218 6.062 1.00 28.23 200 LYS A N 1
ATOM 1652 C CA . LYS A 1 200 ? 17.911 32.822 7.334 1.00 28.23 200 LYS A CA 1
ATOM 1653 C C . LYS A 1 200 ? 18.332 31.397 7.712 1.00 28.23 200 LYS A C 1
ATOM 1655 O O . LYS A 1 200 ? 17.632 30.429 7.454 1.00 28.23 200 LYS A O 1
ATOM 1660 N N . TYR A 1 201 ? 19.505 31.288 8.333 1.00 29.83 201 TYR A N 1
ATOM 1661 C CA . TYR A 1 201 ? 19.830 30.149 9.186 1.00 29.83 201 TYR A CA 1
ATOM 1662 C C . TYR A 1 201 ? 19.271 30.442 10.579 1.00 29.83 201 TYR A C 1
ATOM 1664 O O . TYR A 1 201 ? 19.775 31.317 11.280 1.00 29.83 201 TYR A O 1
ATOM 1672 N N . THR A 1 202 ? 18.243 29.703 10.979 1.00 26.34 202 THR A N 1
ATOM 1673 C CA . THR A 1 202 ? 17.973 29.419 12.389 1.00 26.34 202 THR A CA 1
ATOM 1674 C C . THR A 1 202 ? 17.971 27.911 12.543 1.00 26.34 202 THR A C 1
ATOM 1676 O O . THR A 1 202 ? 17.151 27.205 11.968 1.00 26.34 202 THR A O 1
ATOM 1679 N N . THR A 1 203 ? 18.980 27.456 13.270 1.00 42.66 203 THR A N 1
ATOM 1680 C CA . THR A 1 203 ? 19.211 26.111 13.781 1.00 42.66 203 THR A CA 1
ATOM 1681 C C . THR A 1 203 ? 18.010 25.588 14.563 1.00 42.66 203 THR A C 1
ATOM 1683 O O . THR A 1 203 ? 17.772 26.049 15.676 1.00 42.66 203 THR A O 1
ATOM 1686 N N . GLU A 1 204 ? 17.327 24.578 14.030 1.00 32.16 204 GLU A N 1
ATOM 1687 C CA . GLU A 1 204 ? 16.495 23.660 14.809 1.00 32.16 204 GLU A CA 1
ATOM 1688 C C . GLU A 1 204 ? 16.785 22.227 14.341 1.00 32.16 204 GLU A C 1
ATOM 1690 O O . GLU A 1 204 ? 16.452 21.839 13.222 1.00 32.16 204 GLU A O 1
ATOM 1695 N N . LEU A 1 205 ? 17.446 21.450 15.206 1.00 45.97 205 LEU A N 1
ATOM 1696 C CA . LEU A 1 205 ? 17.532 19.991 15.105 1.00 45.97 205 LEU A CA 1
ATOM 1697 C C . LEU A 1 205 ? 16.102 19.435 15.063 1.00 45.97 205 LEU A C 1
ATOM 1699 O O . LEU A 1 205 ? 15.429 19.393 16.091 1.00 45.97 205 LEU A O 1
ATOM 1703 N N . THR A 1 206 ? 15.615 19.062 13.883 1.00 45.34 206 THR A N 1
ATOM 1704 C CA . THR A 1 206 ? 14.221 18.655 13.663 1.00 45.34 206 THR A CA 1
ATOM 1705 C C . THR A 1 206 ? 14.191 17.439 12.754 1.00 45.34 206 THR A C 1
ATOM 1707 O O . THR A 1 206 ? 14.815 17.481 11.707 1.00 45.34 206 THR A O 1
ATOM 1710 N N . GLU A 1 207 ? 13.504 16.376 13.199 1.00 43.78 207 GLU A N 1
ATOM 1711 C CA . GLU A 1 207 ? 12.955 15.184 12.503 1.00 43.78 207 GLU A CA 1
ATOM 1712 C C . GLU A 1 207 ? 13.774 14.447 11.412 1.00 43.78 207 GLU A C 1
ATOM 1714 O O . GLU A 1 207 ? 13.724 13.218 11.352 1.00 43.78 207 GLU A O 1
ATOM 1719 N N . GLU A 1 208 ? 14.551 15.135 10.583 1.00 40.06 208 GLU A N 1
ATOM 1720 C CA . GLU A 1 208 ? 15.442 14.616 9.545 1.00 40.06 208 GLU A CA 1
ATOM 1721 C C . GLU A 1 208 ? 16.483 13.633 10.100 1.00 40.06 208 GLU A C 1
ATOM 1723 O O . GLU A 1 208 ? 16.681 12.564 9.523 1.00 40.06 208 GLU A O 1
ATOM 1728 N N . ASP A 1 209 ? 17.068 13.910 11.269 1.00 37.19 209 ASP A N 1
ATOM 1729 C CA . ASP A 1 209 ? 18.043 13.009 11.904 1.00 37.19 209 ASP A CA 1
ATOM 1730 C C . ASP A 1 209 ? 17.402 11.707 12.426 1.00 37.19 209 ASP A C 1
ATOM 1732 O O . ASP A 1 209 ? 18.015 10.635 12.381 1.00 37.19 209 ASP A O 1
ATOM 1736 N N . ALA A 1 210 ? 16.134 11.758 12.853 1.00 43.91 210 ALA A N 1
ATOM 1737 C CA . ALA A 1 210 ? 15.374 10.575 13.269 1.00 43.91 210 ALA A CA 1
ATOM 1738 C C . ALA A 1 210 ? 14.912 9.740 12.059 1.00 43.91 210 ALA A C 1
ATOM 1740 O O . ALA A 1 210 ? 14.927 8.505 12.103 1.00 43.91 210 ALA A O 1
ATOM 1741 N N . LEU A 1 211 ? 14.567 10.405 10.950 1.00 37.53 211 LEU A N 1
ATOM 1742 C CA . LEU A 1 211 ? 14.260 9.762 9.671 1.00 37.53 211 LEU A CA 1
ATOM 1743 C C . LEU A 1 211 ? 15.50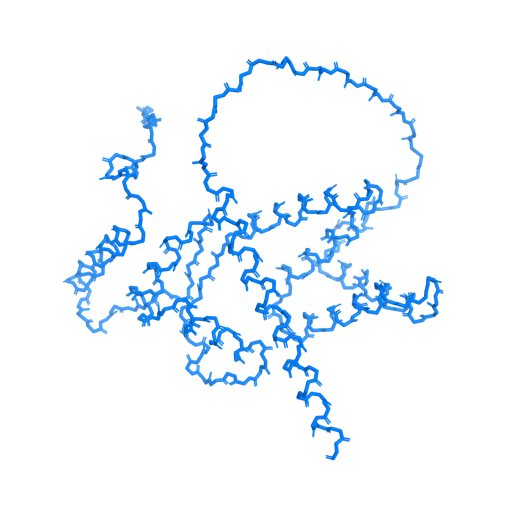0 9.106 9.051 1.00 37.53 211 LEU A C 1
ATOM 1745 O O . LEU A 1 211 ? 15.382 8.029 8.469 1.00 37.53 211 LEU A O 1
ATOM 1749 N N . LEU A 1 212 ? 16.690 9.688 9.221 1.00 36.44 212 LEU A N 1
ATOM 1750 C CA . LEU A 1 212 ? 17.954 9.089 8.782 1.00 36.44 212 LEU A CA 1
ATOM 1751 C C . LEU A 1 212 ? 18.293 7.816 9.576 1.00 36.44 212 LEU A C 1
ATOM 1753 O O . LEU A 1 212 ? 18.715 6.828 8.972 1.00 36.44 212 LEU A O 1
ATOM 1757 N N . GLN A 1 213 ? 18.023 7.787 10.887 1.00 40.56 213 GLN A N 1
ATOM 1758 C CA . GLN A 1 213 ? 18.190 6.581 11.713 1.00 40.56 213 GLN A CA 1
ATOM 1759 C C . GLN A 1 213 ? 17.154 5.480 11.402 1.00 40.56 213 GLN A C 1
ATOM 1761 O O . GLN A 1 213 ? 17.491 4.290 11.399 1.00 40.56 213 GLN A O 1
ATOM 1766 N N . GLN A 1 214 ? 15.907 5.837 11.072 1.00 42.94 214 GLN A N 1
ATOM 1767 C CA . GLN A 1 214 ? 14.911 4.864 10.596 1.00 42.94 214 GLN A CA 1
ATOM 1768 C C . GLN A 1 214 ? 15.177 4.392 9.158 1.00 42.94 214 GLN A C 1
ATOM 1770 O O . GLN A 1 214 ? 14.926 3.233 8.834 1.00 42.94 214 GLN A O 1
ATOM 1775 N N . ALA A 1 215 ? 15.743 5.237 8.293 1.00 37.97 215 ALA A N 1
ATOM 1776 C CA . ALA A 1 215 ? 16.147 4.843 6.946 1.00 37.97 215 ALA A CA 1
ATOM 1777 C C . ALA A 1 215 ? 17.285 3.809 6.969 1.00 37.97 215 ALA A C 1
ATOM 1779 O O . ALA A 1 215 ? 17.298 2.896 6.138 1.00 37.97 215 ALA A O 1
ATOM 1780 N N . SER A 1 216 ? 18.206 3.895 7.939 1.00 39.56 216 SER A N 1
ATOM 1781 C CA . SER A 1 216 ? 19.218 2.856 8.161 1.00 39.56 216 SER A CA 1
ATOM 1782 C C . SER A 1 216 ? 18.608 1.524 8.606 1.00 39.56 216 SER A C 1
ATOM 1784 O O . SER A 1 216 ? 18.976 0.493 8.045 1.00 39.56 216 SER A O 1
ATOM 1786 N N . SER A 1 217 ? 17.608 1.528 9.498 1.00 45.59 217 SER A N 1
ATOM 1787 C CA . SER A 1 217 ? 16.946 0.285 9.931 1.00 45.59 217 SER A CA 1
ATOM 1788 C C . SER A 1 217 ? 16.082 -0.337 8.826 1.00 45.59 217 SER A C 1
ATOM 1790 O O . SER A 1 217 ? 16.031 -1.558 8.678 1.00 45.59 217 SER A O 1
ATOM 1792 N N . PHE A 1 218 ? 15.463 0.489 7.977 1.00 39.59 218 PHE A N 1
ATOM 1793 C CA . PHE A 1 218 ? 14.732 0.020 6.802 1.00 39.59 218 PHE A CA 1
ATOM 1794 C C . PHE A 1 218 ? 15.668 -0.591 5.753 1.00 39.59 218 PHE A C 1
ATOM 1796 O O . PHE A 1 218 ? 15.367 -1.641 5.188 1.00 39.59 218 PHE A O 1
ATOM 1803 N N . LYS A 1 219 ? 16.833 0.022 5.517 1.00 43.56 219 LYS A N 1
ATOM 1804 C CA . LYS A 1 219 ? 17.852 -0.523 4.610 1.00 43.56 219 LYS A CA 1
ATOM 1805 C C . LYS A 1 219 ? 18.354 -1.888 5.090 1.00 43.56 219 LYS A C 1
ATOM 1807 O O . LYS A 1 219 ? 18.473 -2.802 4.277 1.00 43.56 219 LYS A O 1
ATOM 1812 N N . GLU A 1 220 ? 18.590 -2.046 6.390 1.00 50.44 220 GLU A N 1
ATOM 1813 C CA . GLU A 1 220 ? 18.973 -3.327 7.000 1.00 50.44 220 GLU A CA 1
ATOM 1814 C C . GLU A 1 220 ? 17.867 -4.383 6.875 1.00 50.44 220 GLU A C 1
ATOM 1816 O O . GLU A 1 220 ? 18.144 -5.516 6.479 1.00 50.44 220 GLU A O 1
ATOM 1821 N N . LEU A 1 221 ? 16.607 -4.001 7.110 1.00 44.88 221 LEU A N 1
ATOM 1822 C CA . LEU A 1 221 ? 15.449 -4.882 6.944 1.00 44.88 221 LEU A CA 1
ATOM 1823 C C . LEU A 1 221 ? 15.294 -5.366 5.493 1.00 44.88 221 LEU A C 1
ATOM 1825 O O . LEU A 1 221 ? 15.052 -6.548 5.253 1.00 44.88 221 LEU A O 1
ATOM 1829 N N . VAL A 1 222 ? 15.461 -4.469 4.516 1.00 45.56 222 VAL A N 1
ATOM 1830 C CA . VAL A 1 222 ? 15.394 -4.804 3.084 1.00 45.56 222 VAL A CA 1
ATOM 1831 C C . VAL A 1 222 ? 16.537 -5.741 2.685 1.00 45.56 222 VAL A C 1
ATOM 1833 O O . VAL A 1 222 ? 16.312 -6.692 1.935 1.00 45.56 222 VAL A O 1
ATOM 1836 N N . MET A 1 223 ? 17.747 -5.526 3.210 1.00 49.47 223 MET A N 1
ATOM 1837 C CA . MET A 1 223 ? 18.882 -6.422 2.969 1.00 49.47 223 MET A CA 1
ATOM 1838 C C . MET A 1 223 ? 18.672 -7.808 3.594 1.00 49.47 223 MET A C 1
ATOM 1840 O O . MET A 1 223 ? 18.962 -8.814 2.946 1.00 49.47 223 MET A O 1
ATOM 1844 N N . ASP A 1 224 ? 18.127 -7.890 4.810 1.00 56.84 224 ASP A N 1
ATOM 1845 C CA . ASP A 1 224 ? 17.807 -9.166 5.464 1.00 56.84 224 ASP A CA 1
ATOM 1846 C C . ASP A 1 224 ? 16.706 -9.939 4.713 1.00 56.84 224 ASP A C 1
ATOM 1848 O O . ASP A 1 224 ? 16.823 -11.150 4.497 1.00 56.84 224 ASP A O 1
ATOM 1852 N N . LEU A 1 225 ? 15.672 -9.243 4.225 1.00 47.59 225 LEU A N 1
ATOM 1853 C CA . LEU A 1 225 ? 14.617 -9.839 3.398 1.00 47.59 225 LEU A CA 1
ATOM 1854 C C . LEU A 1 225 ? 15.156 -10.380 2.066 1.00 47.59 225 LEU A C 1
ATOM 1856 O O . LEU A 1 225 ? 14.797 -11.492 1.676 1.00 47.59 225 LEU A O 1
ATOM 1860 N N . ASP A 1 226 ? 16.050 -9.650 1.395 1.00 49.69 226 ASP A N 1
ATOM 1861 C CA . ASP A 1 226 ? 16.694 -10.099 0.152 1.00 49.69 226 ASP A CA 1
ATOM 1862 C C . ASP A 1 226 ? 17.582 -11.337 0.384 1.00 49.69 226 ASP A C 1
ATOM 1864 O O . ASP A 1 226 ? 17.536 -12.305 -0.382 1.00 49.69 226 ASP A O 1
ATOM 1868 N N . VAL A 1 227 ? 18.337 -11.374 1.488 1.00 65.31 227 VAL A N 1
ATOM 1869 C CA . VAL A 1 227 ? 19.143 -12.545 1.873 1.00 65.31 227 VAL A CA 1
ATOM 1870 C C . VAL A 1 227 ? 18.259 -13.758 2.172 1.00 65.31 227 VAL A C 1
ATOM 1872 O O . VAL A 1 227 ? 18.561 -14.864 1.711 1.00 65.31 227 VAL A O 1
ATOM 1875 N N . LYS A 1 228 ? 17.155 -13.575 2.905 1.00 60.81 228 LYS A N 1
ATOM 1876 C CA . LYS A 1 228 ? 16.191 -14.647 3.202 1.00 60.81 228 LYS A CA 1
ATOM 1877 C C . LYS A 1 228 ? 15.522 -15.173 1.934 1.00 60.81 228 LYS A C 1
ATOM 1879 O O . LYS A 1 228 ? 15.494 -16.386 1.738 1.00 60.81 228 LYS A O 1
ATOM 1884 N N . ALA A 1 229 ? 15.083 -14.289 1.037 1.00 45.97 229 ALA A N 1
ATOM 1885 C CA . ALA A 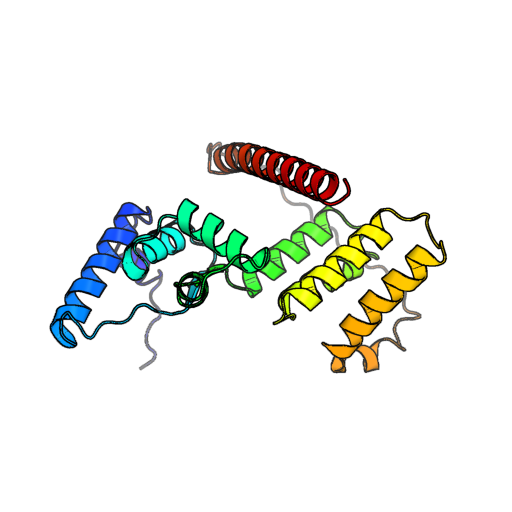1 229 ? 14.484 -14.669 -0.241 1.00 45.97 229 ALA A CA 1
ATOM 1886 C C . ALA A 1 229 ? 15.462 -15.478 -1.112 1.00 45.97 229 ALA A C 1
ATOM 1888 O O . ALA A 1 229 ? 15.112 -16.541 -1.627 1.00 45.97 229 ALA A O 1
ATOM 1889 N N . LYS A 1 230 ? 16.726 -15.040 -1.204 1.00 59.91 230 LYS A N 1
ATOM 1890 C CA . LYS A 1 230 ? 17.789 -15.764 -1.922 1.00 59.91 230 LYS A CA 1
ATOM 1891 C C . LYS A 1 230 ? 18.099 -17.134 -1.316 1.00 59.91 230 LYS A C 1
ATOM 1893 O O . LYS A 1 230 ? 18.429 -18.054 -2.060 1.00 59.91 230 LYS A O 1
ATOM 1898 N N . ARG A 1 231 ? 18.018 -17.288 0.011 1.00 65.75 231 ARG A N 1
ATOM 1899 C CA . ARG A 1 231 ? 18.206 -18.587 0.684 1.00 65.75 231 ARG A CA 1
ATOM 1900 C C . ARG A 1 231 ? 17.051 -19.543 0.408 1.00 65.75 231 ARG A C 1
ATOM 1902 O O . ARG A 1 231 ? 17.317 -20.689 0.065 1.00 65.75 231 ARG A O 1
ATOM 1909 N N . SER A 1 232 ? 15.806 -19.076 0.486 1.00 55.84 232 SER A N 1
ATOM 1910 C CA . SER A 1 232 ? 14.631 -19.903 0.178 1.00 55.84 232 SER A CA 1
ATOM 1911 C C . SER A 1 232 ? 14.643 -20.397 -1.271 1.00 55.84 232 SER A C 1
ATOM 1913 O O . SER A 1 232 ? 14.460 -21.584 -1.508 1.00 55.84 232 SER A O 1
ATOM 1915 N N . LEU A 1 233 ? 15.002 -19.533 -2.227 1.00 50.00 233 LEU A N 1
ATOM 1916 C CA . LEU A 1 233 ? 15.129 -19.908 -3.643 1.00 50.00 233 LEU A CA 1
ATOM 1917 C C . LEU A 1 233 ? 16.248 -20.930 -3.921 1.00 50.00 233 LEU A C 1
ATOM 1919 O O . LEU A 1 233 ? 16.204 -21.640 -4.923 1.00 50.00 233 LEU A O 1
ATOM 1923 N N . ARG A 1 234 ? 17.272 -21.011 -3.062 1.00 62.56 234 ARG A N 1
ATOM 1924 C CA . ARG A 1 234 ? 18.337 -22.027 -3.168 1.00 62.56 234 ARG A CA 1
ATOM 1925 C C . ARG A 1 234 ? 17.938 -23.369 -2.560 1.00 62.56 234 ARG A C 1
ATOM 1927 O O . ARG A 1 234 ? 18.479 -24.382 -2.976 1.00 62.56 234 ARG A O 1
ATOM 1934 N N . GLN A 1 235 ? 17.024 -23.372 -1.592 1.00 57.06 235 GLN A N 1
ATOM 1935 C CA . GLN A 1 235 ? 16.530 -24.591 -0.948 1.00 57.06 235 GLN A CA 1
ATOM 1936 C C . GLN A 1 235 ? 15.451 -25.303 -1.775 1.00 57.06 235 GLN A C 1
ATOM 1938 O O . GLN A 1 235 ? 15.287 -26.501 -1.622 1.00 57.06 235 GLN A O 1
ATOM 1943 N N . GLU A 1 236 ? 14.766 -24.596 -2.678 1.00 50.38 236 GLU A N 1
ATOM 1944 C CA . GLU A 1 236 ? 13.798 -25.183 -3.623 1.00 50.38 236 GLU A CA 1
ATOM 1945 C C . GLU A 1 236 ? 14.453 -25.814 -4.872 1.00 50.38 236 GLU A C 1
ATOM 1947 O O . GLU A 1 236 ? 13.762 -26.432 -5.675 1.00 50.38 236 GLU A O 1
ATOM 1952 N N . ASN A 1 237 ? 15.774 -25.666 -5.048 1.00 45.59 237 ASN A N 1
ATOM 1953 C CA . ASN A 1 237 ? 16.539 -26.188 -6.193 1.00 45.59 237 ASN A CA 1
ATOM 1954 C C . ASN A 1 237 ? 17.479 -27.358 -5.822 1.00 45.59 237 ASN A C 1
ATOM 1956 O O . ASN A 1 237 ? 18.462 -27.599 -6.527 1.00 45.59 237 ASN A O 1
ATOM 1960 N N . VAL A 1 238 ? 17.196 -28.060 -4.717 1.00 41.78 238 VAL A N 1
ATOM 1961 C CA . VAL A 1 238 ? 17.856 -29.316 -4.308 1.00 41.78 238 VAL A CA 1
ATOM 1962 C C . VAL A 1 238 ? 16.808 -30.406 -4.154 1.00 41.78 238 VAL A C 1
ATOM 1964 O O . VAL A 1 238 ? 15.782 -30.122 -3.499 1.00 41.78 238 VAL A O 1
#

Foldseek 3Di:
DPDDDDPDDVVVVVDPDLALVVLLVVLLVVLVVVCVVQNVPPDAADQEDEDQPSPSNQQSSCCRRVVDGPVRLVVLVVCVLVVNHDPVSNRGYDYYYDPVNVLVVQLVVLVVPDDPVCSVVSSLLSVLVVQDPDSVSVVLLVVLVVCLVPPDPPDPSNVVSVVVSVVSSCVRPVPPVVPPVPPDDDDDDDDDDDDDDDDDDDDDPDDPVVVVVVVVVVVVVVVVVVVVVVVVVVVVVD

Mean predicted aligned error: 15.06 Å

Organism: Holothuria leucospilota (NCBI:txid206669)

Solvent-accessible surface area (backbone atoms only — not comparable to full-atom values): 14476 Å² total; per-residue (Å²): 133,82,80,79,77,69,97,58,59,74,65,61,76,75,44,87,68,78,47,37,70,53,46,31,52,53,51,45,54,50,53,52,52,48,26,70,74,67,35,77,90,67,66,77,58,65,62,63,50,76,35,93,66,49,57,37,56,52,47,24,45,33,43,69,57,60,70,34,53,67,64,57,50,51,54,45,52,48,26,50,79,68,74,67,49,54,77,70,60,73,70,49,59,42,78,41,62,34,66,70,58,52,52,49,52,54,48,54,50,24,62,73,78,34,59,79,96,49,24,64,60,56,47,50,51,58,52,51,60,72,65,55,89,46,71,69,58,48,52,54,51,52,53,29,49,58,40,47,77,65,43,62,86,83,34,72,68,23,48,56,32,49,49,52,55,52,51,53,48,41,71,80,43,57,85,62,67,81,64,66,88,70,82,71,89,81,92,76,88,79,89,82,90,79,85,82,82,96,79,83,90,76,93,69,98,60,70,60,69,59,50,53,56,49,51,51,53,50,51,50,51,54,50,50,51,51,53,49,54,56,50,54,62,56,61,76,74,111